Protein 6UAK (pdb70)

Radius of gyration: 19.96 Å; Cα contacts (8 Å, |Δi|>4): 526; chains: 1; bounding box: 58×36×47 Å

Solvent-accessible surface area: 14600 Å² total; per-residue (Å²): 160,63,99,72,2,49,31,39,27,9,18,20,51,14,9,23,40,38,39,34,24,4,100,153,137,43,45,80,87,0,17,101,65,0,6,7,129,85,120,13,83,0,0,1,0,21,11,6,2,0,20,2,0,22,6,0,5,54,24,156,57,96,12,38,3,0,0,1,16,113,26,81,33,5,0,88,33,0,109,113,30,4,147,138,106,67,37,66,21,89,5,50,80,13,50,12,58,64,9,80,45,148,82,72,38,0,33,5,0,0,0,16,35,20,0,13,15,18,104,52,12,92,90,0,0,48,12,1,67,71,0,1,84,100,45,10,42,0,1,0,0,1,16,102,73,126,108,52,80,66,90,75,100,20,154,31,52,172,137,17,107,17,34,124,67,10,80,116,7,69,118,93,2,33,81,58,6,113,88,24,14,71,70,128,51,10,49,110,10,13,115,27,97,47,0,35,147,24,0,79,65,40,37,0,114,107,44,35,89,55,93,2,37,52,66,43,11,14,10,36,103,97,34,60,60,139,62,13,77,84,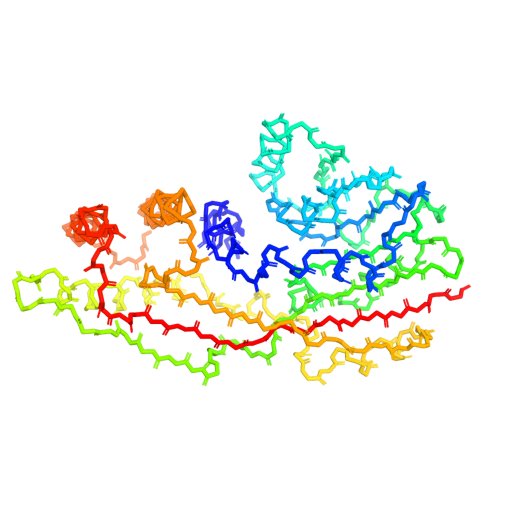21,1,93,5,20,78,31,2,0,27,110,23,0,64,12,0,53,131,80,154,36,40,16,69,128,127,28,1,118,109,0,75,63,10,0,25,70,32,0,128,31,8,99,91,56,24,145,73,11,158,7,122,53,76,88,7,24,27,4,17,0,0,8,1,51,11,142

Structure (mmCIF, N/CA/C/O backbone):
data_6UAK
#
_entry.id   6UAK
#
_cell.length_a   115.729
_cell.length_b   115.729
_cell.length_c   71.260
_cell.angle_alpha   90.000
_cell.angle_beta   90.000
_cell.angle_gamma   120.000
#
_symmetry.space_group_name_H-M   'P 32 2 1'
#
loop_
_entity.id
_entity.type
_entity.pdbx_description
1 polymer 'SAM dependent methyltransferase LahSB'
2 non-polymer S-ADENOSYL-L-HOMOCYSTEINE
#
loop_
_atom_site.group_PDB
_atom_site.id
_atom_site.type_symbol
_atom_site.label_atom_id
_atom_site.label_alt_id
_atom_site.label_comp_id
_atom_site.label_asym_id
_atom_site.label_entity_id
_atom_site.label_seq_id
_atom_site.pdbx_PDB_ins_code
_atom_site.Cartn_x
_atom_site.Cartn_y
_atom_site.Cartn_z
_atom_site.occupancy
_atom_site.B_iso_or_equiv
_atom_site.auth_seq_id
_atom_site.auth_comp_id
_atom_site.auth_asym_id
_atom_site.auth_atom_id
_atom_site.pdbx_PDB_model_num
ATOM 1 N N . ILE A 1 6 ? 72.596 51.247 15.430 1.00 84.59 4 ILE A N 1
ATOM 2 C CA . ILE A 1 6 ? 73.201 50.390 14.351 1.00 91.55 4 ILE A CA 1
ATOM 3 C C . ILE A 1 6 ? 72.664 48.948 14.410 1.00 87.19 4 ILE A C 1
ATOM 4 O O . ILE A 1 6 ? 72.712 48.291 15.453 1.00 82.17 4 ILE A O 1
ATOM 9 N N . LYS A 1 7 ? 72.163 48.470 13.274 1.00 86.44 5 LYS A N 1
ATOM 10 C CA . LYS A 1 7 ? 71.575 47.133 13.160 1.00 80.80 5 LYS A CA 1
ATOM 11 C C . LYS A 1 7 ? 72.600 46.002 13.076 1.00 76.90 5 LYS A C 1
ATOM 12 O O . LYS A 1 7 ? 73.685 46.188 12.511 1.00 78.83 5 LYS A O 1
ATOM 18 N N . LYS A 1 8 ? 72.247 44.848 13.657 1.00 69.85 6 LYS A N 1
ATOM 19 C CA . LYS A 1 8 ? 73.123 43.673 13.729 1.00 71.27 6 LYS A CA 1
ATOM 20 C C . LYS A 1 8 ? 73.577 43.298 12.313 1.00 73.02 6 LYS A C 1
ATOM 21 O O . LYS A 1 8 ? 72.737 42.997 11.441 1.00 64.21 6 LYS A O 1
ATOM 27 N N . TRP A 1 9 ? 74.902 43.363 12.111 1.00 71.49 7 TRP A N 1
ATOM 28 C CA . TRP A 1 9 ? 75.582 43.165 10.808 1.00 74.16 7 TRP A CA 1
ATOM 29 C C . TRP A 1 9 ? 75.104 41.913 10.032 1.00 71.21 7 TRP A C 1
ATOM 30 O O . TRP A 1 9 ? 74.673 42.009 8.872 1.00 66.59 7 TRP A O 1
ATOM 41 N N . SER A 1 10 ? 75.161 40.765 10.709 1.00 70.19 8 SER A N 1
ATOM 42 C CA . SER A 1 10 ? 74.888 39.451 10.126 1.00 71.11 8 SER A CA 1
ATOM 43 C C . SER A 1 10 ? 73.400 39.171 9.869 1.00 73.48 8 SER A C 1
ATOM 44 O O . SER A 1 10 ? 73.057 38.089 9.363 1.00 68.67 8 SER A O 1
ATOM 47 N N . VAL A 1 11 ? 72.535 40.132 10.222 1.00 69.57 9 VAL A N 1
ATOM 48 C CA . VAL A 1 11 ? 71.087 40.003 10.032 1.00 71.36 9 VAL A CA 1
ATOM 49 C C . VAL A 1 11 ? 70.578 41.022 9.007 1.00 66.14 9 VAL A C 1
ATOM 50 O O . VAL A 1 11 ? 69.924 40.654 8.047 1.00 67.06 9 VAL A O 1
ATOM 54 N N . TYR A 1 12 ? 70.899 42.293 9.210 1.00 69.81 10 TYR A N 1
ATOM 55 C CA . TYR A 1 12 ? 70.285 43.374 8.447 1.00 68.91 10 TYR A CA 1
ATOM 56 C C . TYR A 1 12 ? 71.153 43.909 7.329 1.00 68.74 10 TYR A C 1
ATOM 57 O O . TYR A 1 12 ? 70.624 44.436 6.356 1.00 66.39 10 TYR A O 1
ATOM 66 N N . PHE A 1 13 ? 72.474 43.782 7.465 1.00 66.24 11 PHE A N 1
ATOM 67 C CA . PHE A 1 13 ? 73.390 44.357 6.473 1.00 66.20 11 PHE A CA 1
ATOM 68 C C . PHE A 1 13 ? 73.846 43.310 5.450 1.00 61.61 11 PHE A C 1
ATOM 69 O O . PHE A 1 13 ? 73.577 43.461 4.260 1.00 64.45 11 PHE A O 1
ATOM 77 N N . GLN A 1 14 ? 74.509 42.256 5.920 1.00 59.66 12 GLN A N 1
ATOM 78 C CA . GLN A 1 14 ? 74.932 41.146 5.080 1.00 62.25 12 GLN A CA 1
ATOM 79 C C . GLN A 1 14 ? 74.684 39.838 5.840 1.00 64.36 12 GLN A C 1
ATOM 80 O O . GLN A 1 14 ? 75.399 39.527 6.807 1.00 68.48 12 GLN A O 1
ATOM 86 N N . ASN A 1 15 ? 73.680 39.073 5.416 1.00 62.76 13 ASN A N 1
ATOM 87 C CA . ASN A 1 15 ? 73.344 37.811 6.082 1.00 62.23 13 ASN A CA 1
ATOM 88 C C . ASN A 1 15 ? 74.321 36.730 5.589 1.00 61.70 13 ASN A C 1
ATOM 89 O O . ASN A 1 15 ? 75.039 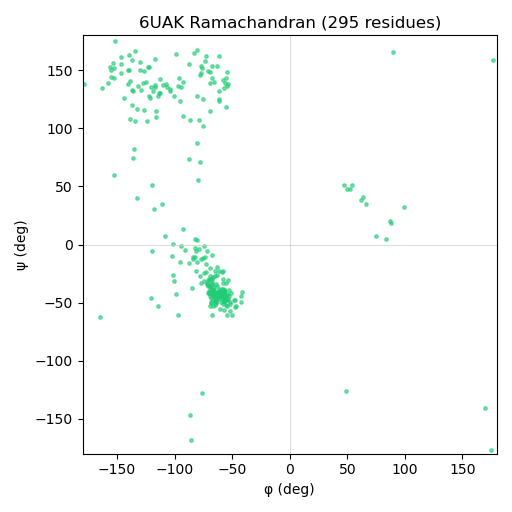36.966 4.612 1.00 65.69 13 ASN A O 1
ATOM 94 N N . PRO A 1 16 ? 74.373 35.558 6.256 1.00 62.47 14 PRO A N 1
ATOM 95 C CA . PRO A 1 16 ? 75.394 34.571 5.862 1.00 58.48 14 PRO A CA 1
ATOM 96 C C . PRO A 1 16 ? 75.321 34.144 4.395 1.00 58.62 14 PRO A C 1
ATOM 97 O O . PRO A 1 16 ? 76.363 33.963 3.752 1.00 55.20 14 PRO A O 1
ATOM 101 N N . GLU A 1 17 ? 74.106 34.001 3.874 1.00 57.03 15 GLU A N 1
ATOM 102 C CA . GLU A 1 17 ? 73.891 33.629 2.480 1.00 55.24 15 GLU A CA 1
ATOM 103 C C . GLU A 1 17 ? 74.331 34.712 1.503 1.00 59.00 15 GLU A C 1
ATOM 104 O O . GLU A 1 17 ? 74.802 34.406 0.406 1.00 61.14 15 GLU A O 1
ATOM 110 N N . PHE A 1 18 ? 74.176 35.974 1.894 1.00 60.37 16 PHE A N 1
ATOM 111 C CA . PHE A 1 18 ? 74.620 37.081 1.055 1.00 58.03 16 PHE A CA 1
ATOM 112 C C . PHE A 1 18 ? 76.135 37.038 0.906 1.00 60.02 16 PHE A C 1
ATOM 113 O O . PHE A 1 18 ? 76.653 37.207 -0.205 1.00 64.74 16 PHE A O 1
ATOM 121 N N . LEU A 1 19 ? 76.834 36.799 2.016 1.00 55.32 17 LEU A N 1
ATOM 122 C CA . LEU A 1 19 ? 78.285 36.738 1.987 1.00 59.84 17 LEU A CA 1
ATOM 123 C C . LEU A 1 19 ? 78.736 35.581 1.131 1.00 60.31 17 LEU A C 1
ATOM 124 O O . LEU A 1 19 ? 79.670 35.728 0.343 1.00 62.39 17 LEU A O 1
ATOM 129 N N . GLU A 1 20 ? 78.063 34.439 1.253 1.00 57.88 18 GLU A N 1
ATOM 130 C CA . GLU A 1 20 ? 78.463 33.299 0.458 1.00 56.98 18 GLU A CA 1
ATOM 131 C C . GLU A 1 20 ? 78.225 33.538 -1.028 1.00 60.71 18 GLU A C 1
ATOM 132 O O . GLU A 1 20 ? 79.088 33.193 -1.843 1.00 59.18 18 GLU A O 1
ATOM 138 N N . ARG A 1 21 ? 77.104 34.180 -1.374 1.00 55.09 19 ARG A N 1
ATOM 139 C CA . ARG A 1 21 ? 76.799 34.385 -2.774 1.00 56.36 19 ARG A CA 1
ATOM 140 C C . ARG A 1 21 ? 77.712 35.411 -3.432 1.00 52.92 19 ARG A C 1
ATOM 141 O O . ARG A 1 21 ? 78.025 35.265 -4.600 1.00 52.57 19 ARG A O 1
ATOM 149 N N . THR A 1 22 ? 78.100 36.441 -2.684 1.00 54.49 20 THR A N 1
ATOM 150 C CA . THR A 1 22 ? 78.923 37.530 -3.218 1.00 56.52 20 THR A CA 1
ATOM 151 C C . THR A 1 22 ? 80.413 37.208 -3.194 1.00 58.58 20 THR A C 1
ATOM 152 O O . THR A 1 22 ? 81.195 37.899 -3.837 1.00 64.01 20 THR A O 1
ATOM 156 N N . ARG A 1 23 ? 80.809 36.152 -2.486 1.00 57.62 21 ARG A N 1
ATOM 157 C CA . ARG A 1 23 ? 82.229 35.789 -2.395 1.00 57.22 21 ARG A CA 1
ATOM 158 C C . ARG A 1 23 ? 82.608 34.661 -3.317 1.00 57.52 21 ARG A C 1
ATOM 159 O O . ARG A 1 23 ? 83.744 34.587 -3.763 1.00 58.57 21 ARG A O 1
ATOM 167 N N . MET A 1 24 ? 81.646 33.777 -3.552 1.00 55.93 22 MET A N 1
ATOM 168 C CA . MET A 1 24 ? 81.755 32.600 -4.391 1.00 58.71 22 MET A CA 1
ATOM 169 C C . MET A 1 24 ? 82.522 32.814 -5.689 1.00 57.58 22 MET A C 1
ATOM 170 O O . MET A 1 24 ? 83.288 31.953 -6.101 1.00 55.23 22 MET A O 1
ATOM 175 N N . PHE A 1 25 ? 82.295 33.948 -6.348 1.00 58.05 23 PHE A N 1
ATOM 176 C CA . PHE A 1 25 ? 82.824 34.152 -7.697 1.00 57.53 23 PHE A CA 1
ATOM 177 C C . PHE A 1 25 ? 83.969 35.147 -7.758 1.00 59.30 23 PHE A C 1
ATOM 178 O O . PHE A 1 25 ? 84.426 35.509 -8.846 1.00 60.30 23 PHE A O 1
ATOM 186 N N . LEU A 1 26 ? 84.442 35.576 -6.597 1.00 57.07 24 LEU A N 1
ATOM 187 C CA . LEU A 1 26 ? 85.449 36.640 -6.530 1.00 55.67 24 LEU A CA 1
ATOM 188 C C . LEU A 1 26 ? 86.778 36.190 -7.106 1.00 56.26 24 LEU A C 1
ATOM 189 O O . LEU A 1 26 ? 87.468 36.953 -7.777 1.00 51.41 24 LEU A O 1
ATOM 194 N N . ILE A 1 27 ? 87.131 34.936 -6.849 1.00 54.46 25 ILE A N 1
ATOM 195 C CA . ILE A 1 27 ? 88.458 34.458 -7.189 1.00 55.49 25 ILE A CA 1
ATOM 196 C C . ILE A 1 27 ? 88.281 33.143 -7.895 1.00 58.70 25 ILE A C 1
ATOM 197 O O . ILE A 1 27 ? 87.772 32.206 -7.293 1.00 53.99 25 ILE A O 1
ATOM 202 N N . GLN A 1 28 ? 88.691 33.082 -9.167 1.00 58.60 26 GLN A N 1
ATOM 203 C CA . GLN A 1 28 ? 88.669 31.840 -9.928 1.00 58.15 26 GLN A CA 1
ATOM 204 C C . GLN A 1 28 ? 89.403 30.762 -9.181 1.00 62.48 26 GLN A C 1
ATOM 205 O O . GLN A 1 28 ? 90.478 30.994 -8.599 1.00 63.09 26 GLN A O 1
ATOM 211 N N . LYS A 1 29 ? 88.803 29.581 -9.221 1.00 62.17 27 LYS A N 1
ATOM 212 C CA . LYS A 1 29 ? 89.378 28.371 -8.696 1.00 67.33 27 LYS A CA 1
ATOM 213 C C . LYS A 1 29 ? 90.872 28.263 -9.055 1.00 61.15 27 LYS A C 1
ATOM 214 O O . LYS A 1 29 ? 91.697 27.970 -8.196 1.00 65.83 27 LYS A O 1
ATOM 220 N N . GLU A 1 30 ? 91.214 28.572 -10.305 1.00 60.35 28 GLU A N 1
ATOM 221 C CA . GLU A 1 30 ? 92.566 28.387 -10.840 1.00 58.98 28 GLU A CA 1
ATOM 222 C C . GLU A 1 30 ? 93.594 29.329 -10.241 1.00 61.60 28 GLU A C 1
ATOM 223 O O . GLU A 1 30 ? 94.795 29.058 -10.301 1.00 63.17 28 GLU A O 1
ATOM 229 N N . LEU A 1 31 ? 93.130 30.429 -9.657 1.00 59.25 29 LEU A N 1
ATOM 230 C CA . LEU A 1 31 ? 94.015 31.347 -8.939 1.00 58.79 29 LEU A CA 1
ATOM 231 C C . LEU A 1 31 ? 94.333 30.924 -7.498 1.00 54.97 29 LEU A C 1
ATOM 232 O O . LEU A 1 31 ? 95.250 31.479 -6.893 1.00 57.26 29 LEU A O 1
ATOM 237 N N . TYR A 1 32 ? 93.633 29.923 -6.962 1.00 50.85 30 TYR A N 1
ATOM 238 C CA . TYR A 1 32 ? 93.800 29.567 -5.530 1.00 55.18 30 TYR A CA 1
ATOM 239 C C . TYR A 1 32 ? 95.247 29.249 -5.145 1.00 59.51 30 TYR A C 1
ATOM 240 O O . TYR A 1 32 ? 95.696 29.750 -4.107 1.00 57.53 30 TYR A O 1
ATOM 249 N N . PRO A 1 33 ? 95.981 28.439 -5.968 1.00 59.19 31 PRO A N 1
ATOM 250 C CA . PRO A 1 33 ? 97.376 28.164 -5.576 1.00 57.82 31 PRO A CA 1
ATOM 251 C C . PRO A 1 33 ? 98.221 29.424 -5.568 1.00 59.16 31 PRO A C 1
ATOM 252 O O . PRO A 1 33 ? 99.094 29.568 -4.710 1.00 64.53 31 PRO A O 1
ATOM 256 N N . LEU A 1 34 ? 97.962 30.333 -6.504 1.00 56.82 32 LEU A N 1
ATOM 257 C CA . LEU A 1 34 ? 98.742 31.558 -6.565 1.00 55.40 32 LEU A CA 1
ATOM 258 C C . LEU A 1 34 ? 98.486 32.460 -5.359 1.00 54.79 32 LEU A C 1
ATOM 259 O O . LEU A 1 34 ? 99.424 33.016 -4.779 1.00 55.77 32 LEU A O 1
ATOM 264 N N . VAL A 1 35 ? 97.212 32.586 -4.991 1.00 49.69 33 VAL A N 1
ATOM 265 C CA . VAL A 1 35 ? 96.764 33.415 -3.873 1.00 51.36 33 VAL A CA 1
ATOM 266 C C . VAL A 1 35 ? 97.277 32.852 -2.539 1.00 51.99 33 VAL A C 1
ATOM 267 O O . VAL A 1 35 ? 97.739 33.601 -1.685 1.00 52.84 33 VAL A O 1
ATOM 271 N N . ARG A 1 36 ? 97.204 31.528 -2.386 1.00 52.52 34 ARG A N 1
ATOM 272 C CA . ARG A 1 36 ? 97.818 30.827 -1.276 1.00 52.70 34 ARG A CA 1
ATOM 273 C C . ARG A 1 36 ? 99.299 31.159 -1.159 1.00 57.39 34 ARG A C 1
ATOM 274 O O . ARG A 1 36 ? 99.788 31.483 -0.054 1.00 57.68 34 ARG A O 1
ATOM 282 N N . ASN A 1 37 ? 100.005 31.108 -2.291 1.00 54.07 35 ASN A N 1
ATOM 283 C CA . ASN A 1 37 ? 101.453 31.337 -2.283 1.00 53.26 35 ASN A CA 1
ATOM 284 C C . ASN A 1 37 ? 101.778 32.766 -1.863 1.00 54.86 35 ASN A C 1
ATOM 285 O O . ASN A 1 37 ? 102.584 32.982 -0.945 1.00 56.27 35 ASN A O 1
ATOM 290 N N . TRP A 1 38 ? 101.107 33.731 -2.499 1.00 58.15 36 TRP A N 1
ATOM 291 C CA . TRP A 1 38 ? 101.301 35.151 -2.187 1.00 54.23 36 TRP A CA 1
ATOM 292 C C . TRP A 1 38 ? 101.016 35.515 -0.726 1.00 57.23 36 TRP A C 1
ATOM 293 O O . TRP A 1 38 ? 101.660 36.410 -0.195 1.00 58.74 36 TRP A O 1
ATOM 304 N N . CYS A 1 39 ? 100.053 34.839 -0.088 1.00 53.40 37 CYS A N 1
ATOM 305 C CA . CYS A 1 39 ? 99.760 35.061 1.345 1.00 51.70 37 CYS A CA 1
ATOM 306 C C . CYS A 1 39 ? 100.707 34.316 2.284 1.00 52.51 37 CYS A C 1
ATOM 307 O O . CYS A 1 39 ? 100.621 34.489 3.499 1.00 53.32 37 CYS A O 1
ATOM 310 N N . GLY A 1 40 ? 101.584 33.481 1.718 1.00 55.37 38 GLY A N 1
ATOM 311 C CA . GLY A 1 40 ? 102.595 32.748 2.490 1.00 55.61 38 GLY A CA 1
ATOM 312 C C . GLY A 1 40 ? 102.141 31.402 3.034 1.00 59.84 38 GLY A C 1
ATOM 313 O O . GLY A 1 40 ? 102.746 30.867 3.972 1.00 62.98 38 GLY A O 1
ATOM 314 N N . VAL A 1 41 ? 101.065 30.859 2.468 1.00 60.36 39 VAL A N 1
ATOM 315 C CA . VAL A 1 41 ? 100.608 29.502 2.799 1.00 60.73 39 VAL A CA 1
ATOM 316 C C . VAL A 1 41 ? 101.660 28.522 2.265 1.00 62.15 39 VAL A C 1
ATOM 317 O O . VAL A 1 41 ? 102.212 28.745 1.200 1.00 69.46 39 VAL A O 1
ATOM 321 N N . LYS A 1 42 ? 101.900 27.443 3.003 1.00 65.55 40 LYS A N 1
ATOM 322 C CA . LYS A 1 42 ? 103.110 26.622 2.918 1.00 69.95 40 LYS A CA 1
ATOM 323 C C . LYS A 1 42 ? 102.970 25.549 4.011 1.00 71.95 40 LYS A C 1
ATOM 324 O O . LYS A 1 42 ? 102.227 25.750 4.973 1.00 68.24 40 LYS A O 1
ATOM 330 N N . ASP A 1 43 ? 103.688 24.431 3.883 1.00 73.88 41 ASP A N 1
ATOM 331 C CA . ASP A 1 43 ? 103.650 23.351 4.880 1.00 72.65 41 ASP A CA 1
ATOM 332 C C . ASP A 1 43 ? 103.967 23.818 6.301 1.00 66.94 41 ASP A C 1
ATOM 333 O O . ASP A 1 43 ? 104.878 24.623 6.506 1.00 68.65 41 ASP A O 1
ATOM 338 N N . ASN A 1 44 ? 103.186 23.326 7.263 1.00 65.88 42 ASN A N 1
ATOM 339 C CA . ASN A 1 44 ? 103.340 23.650 8.700 1.00 75.98 42 ASN A CA 1
ATOM 340 C C . ASN A 1 44 ? 103.145 25.138 8.984 1.00 74.61 42 ASN A C 1
ATOM 341 O O . ASN A 1 44 ? 103.871 25.734 9.782 1.00 80.69 42 ASN A O 1
ATOM 346 N N . VAL A 1 45 ? 102.185 25.733 8.283 1.00 65.89 43 VAL A N 1
ATOM 347 C CA . VAL A 1 45 ? 101.739 27.089 8.554 1.00 62.04 43 VAL A CA 1
ATOM 348 C C . VAL A 1 45 ? 100.398 26.966 9.274 1.00 62.58 43 VAL A C 1
ATOM 349 O O . VAL A 1 45 ? 99.529 26.171 8.882 1.00 61.79 43 VAL A O 1
ATOM 353 N N . ARG A 1 46 ? 100.264 27.741 10.344 1.00 60.19 44 ARG A N 1
ATOM 354 C CA . ARG A 1 46 ? 99.000 27.993 11.001 1.00 59.14 44 ARG A CA 1
ATOM 355 C C . ARG A 1 46 ? 98.702 29.465 10.779 1.00 57.08 44 ARG A C 1
ATOM 356 O O . ARG A 1 46 ? 99.563 30.332 11.026 1.00 57.29 44 ARG A O 1
ATOM 364 N N . LEU A 1 47 ? 97.486 29.736 10.321 1.00 58.68 45 LEU A N 1
ATOM 365 C CA . LEU A 1 47 ? 97.060 31.090 9.922 1.00 59.98 45 LEU A CA 1
ATOM 366 C C . LEU A 1 47 ? 95.841 31.600 10.687 1.00 58.95 45 LEU A C 1
ATOM 367 O O . LEU A 1 47 ? 94.993 30.821 11.128 1.00 54.72 45 LEU A O 1
ATOM 372 N N . LEU A 1 48 ? 95.744 32.917 10.800 1.00 56.56 46 LEU A N 1
ATOM 373 C CA . LEU A 1 48 ? 94.557 33.546 11.341 1.00 56.09 46 LEU A CA 1
ATOM 374 C C . LEU A 1 48 ? 93.909 34.414 10.277 1.00 56.33 46 LEU A C 1
ATOM 375 O O . LEU A 1 48 ? 94.595 35.165 9.576 1.00 54.35 46 LEU A O 1
ATOM 380 N N . ASP A 1 49 ? 92.583 34.307 10.164 1.00 56.01 47 ASP A N 1
ATOM 381 C CA . ASP A 1 49 ? 91.820 35.151 9.282 1.00 55.04 47 ASP A CA 1
ATOM 382 C C . ASP A 1 49 ? 90.879 35.989 10.126 1.00 54.01 47 ASP A C 1
ATOM 383 O O . ASP A 1 49 ? 89.960 35.462 10.741 1.00 57.84 47 ASP A O 1
ATOM 388 N N . VAL A 1 50 ? 91.110 37.299 10.103 1.00 50.56 48 VAL A N 1
ATOM 389 C CA . VAL A 1 50 ? 90.484 38.275 10.994 1.00 51.64 48 VAL A CA 1
ATOM 390 C C . VAL A 1 50 ? 89.269 38.842 10.278 1.00 52.57 48 VAL A C 1
ATOM 391 O O . VAL A 1 50 ? 89.350 39.166 9.078 1.00 50.99 48 VAL A O 1
ATOM 395 N N . GLY A 1 51 ? 88.150 38.950 11.007 1.00 54.25 49 GLY A N 1
ATOM 396 C CA . GLY A 1 51 ? 86.821 39.255 10.407 1.00 49.77 49 GLY A CA 1
ATOM 397 C C . GLY A 1 51 ? 86.473 38.286 9.287 1.00 47.84 49 GLY A C 1
ATOM 398 O O . GLY A 1 51 ? 86.128 38.688 8.197 1.00 50.97 49 GLY A O 1
ATOM 399 N N . CYS A 1 52 ? 86.574 36.994 9.580 1.00 52.85 50 CYS A N 1
ATOM 400 C CA . CYS A 1 52 ? 86.472 35.943 8.591 1.00 53.03 50 CYS A CA 1
ATOM 401 C C . CYS A 1 52 ? 85.063 35.813 7.972 1.00 55.64 50 CYS A C 1
ATOM 402 O O . CYS A 1 52 ? 84.875 35.072 6.977 1.00 56.52 50 CYS A O 1
ATOM 405 N N . GLY A 1 53 ? 84.088 36.529 8.543 1.00 52.45 51 GLY A N 1
ATOM 406 C CA . GLY A 1 53 ? 82.672 36.382 8.158 1.00 52.30 51 GLY A CA 1
ATOM 407 C C . GLY A 1 53 ? 82.288 34.907 8.137 1.00 57.76 51 GLY A C 1
ATOM 408 O O . GLY A 1 53 ? 82.546 34.187 9.114 1.00 59.26 51 GLY A O 1
ATOM 409 N N . THR A 1 54 ? 81.745 34.443 7.009 1.00 53.21 52 THR A N 1
ATOM 410 C CA . THR A 1 54 ? 81.347 33.032 6.862 1.00 51.27 52 THR A CA 1
ATOM 411 C C . THR A 1 54 ? 82.503 32.106 6.533 1.00 55.17 52 THR A C 1
ATOM 412 O O . THR A 1 54 ? 82.290 30.913 6.295 1.00 52.62 52 THR A O 1
ATOM 416 N N . GLY A 1 55 ? 83.721 32.658 6.503 1.00 54.14 53 GLY A N 1
ATOM 417 C CA . GLY A 1 55 ? 84.933 31.854 6.333 1.00 52.73 53 GLY A CA 1
ATOM 418 C C . GLY A 1 55 ? 85.335 31.577 4.903 1.00 55.51 53 GLY A C 1
ATOM 419 O O . GLY A 1 55 ? 86.112 30.630 4.635 1.00 62.06 53 GLY A O 1
ATOM 420 N N . TYR A 1 56 ? 84.835 32.395 3.981 1.00 51.27 54 TYR A N 1
ATOM 421 C CA . TYR A 1 56 ? 85.155 32.226 2.545 1.00 53.49 54 TYR A CA 1
ATOM 422 C C . TYR A 1 56 ? 86.661 32.134 2.299 1.00 52.99 54 TYR A C 1
ATOM 423 O O . TYR A 1 56 ? 87.150 31.141 1.737 1.00 53.42 54 TYR A O 1
ATOM 432 N N . PHE A 1 57 ? 87.387 33.166 2.739 1.00 50.93 55 PHE A N 1
ATOM 433 C CA . PHE A 1 57 ? 88.819 33.230 2.459 1.00 51.60 55 PHE A CA 1
ATOM 434 C C . PHE A 1 57 ? 89.552 32.193 3.269 1.00 52.44 55 PHE A C 1
ATOM 435 O O . PHE A 1 57 ? 90.533 31.617 2.795 1.00 58.62 55 PHE A O 1
ATOM 443 N N . THR A 1 58 ? 89.054 31.956 4.487 1.00 56.04 56 THR A N 1
ATOM 444 C CA . THR A 1 58 ? 89.602 30.949 5.379 1.00 54.92 56 THR A CA 1
ATOM 445 C C . THR A 1 58 ? 89.632 29.594 4.673 1.00 56.63 56 THR A C 1
ATOM 446 O O . THR A 1 58 ? 90.694 28.945 4.589 1.00 53.35 56 THR A O 1
ATOM 450 N N . ARG A 1 59 ? 88.473 29.201 4.139 1.00 55.44 57 ARG A N 1
ATOM 451 C CA . ARG A 1 59 ? 88.350 27.958 3.375 1.00 60.60 57 ARG A CA 1
ATOM 452 C C . ARG A 1 59 ? 89.295 27.890 2.172 1.00 60.08 57 ARG A C 1
ATOM 453 O O . ARG A 1 59 ? 89.990 26.882 2.000 1.00 61.49 57 ARG A O 1
ATOM 461 N N . LEU A 1 60 ? 89.351 28.974 1.390 1.00 58.53 58 LEU A N 1
ATOM 462 C CA . LEU A 1 60 ? 90.198 29.074 0.189 1.00 49.92 58 LEU A CA 1
ATOM 463 C C . LEU A 1 60 ? 91.653 28.776 0.534 1.00 53.28 58 LEU A C 1
ATOM 464 O O . LEU A 1 60 ? 92.305 27.989 -0.150 1.00 58.86 58 LEU A O 1
ATOM 469 N N . LEU A 1 61 ? 92.155 29.394 1.596 1.00 57.42 59 LEU A N 1
ATOM 470 C CA . LEU A 1 61 ? 93.557 29.221 1.993 1.00 56.67 59 LEU A CA 1
ATOM 471 C C . LEU A 1 61 ? 93.930 27.824 2.501 1.00 60.18 59 LEU A C 1
ATOM 472 O O . LEU A 1 61 ? 95.095 27.429 2.367 1.00 62.08 59 LEU A O 1
ATOM 477 N N . VAL A 1 62 ? 92.971 27.094 3.087 1.00 60.04 60 VAL A N 1
ATOM 478 C CA . VAL A 1 62 ? 93.262 25.735 3.643 1.00 65.99 60 VAL A CA 1
ATOM 479 C C . VAL A 1 62 ? 92.809 24.575 2.747 1.00 63.89 60 VAL A C 1
ATOM 480 O O . VAL A 1 62 ? 93.009 23.403 3.077 1.00 72.94 60 VAL A O 1
ATOM 484 N N . SER A 1 63 ? 92.234 24.927 1.605 1.00 62.89 61 SER A N 1
ATOM 485 C CA . SER A 1 63 ? 91.683 23.987 0.638 1.00 65.53 61 SER A CA 1
ATOM 486 C C . SER A 1 63 ? 92.689 23.291 -0.276 1.00 64.94 61 SER A C 1
ATOM 487 O O . SER A 1 63 ? 92.289 22.455 -1.078 1.00 67.92 61 SER A O 1
ATOM 490 N N . GLY A 1 64 ? 93.967 23.647 -0.186 1.00 66.51 62 GLY A N 1
ATOM 491 C CA . GLY A 1 64 ? 95.013 23.018 -1.002 1.00 68.82 62 GLY A CA 1
ATOM 492 C C . GLY A 1 64 ? 95.561 21.740 -0.383 1.00 70.56 62 GLY A C 1
ATOM 493 O O . GLY A 1 64 ? 94.985 21.216 0.573 1.00 73.33 62 GLY A O 1
ATOM 494 N N . ASP A 1 65 ? 96.668 21.250 -0.943 1.00 76.80 63 ASP A N 1
ATOM 495 C CA . ASP A 1 65 ? 97.365 20.028 -0.491 1.00 81.95 63 ASP A CA 1
ATOM 496 C C . ASP A 1 65 ? 98.334 20.264 0.659 1.00 80.14 63 ASP A C 1
ATOM 497 O O . ASP A 1 65 ? 98.857 19.307 1.235 1.00 74.80 63 ASP A O 1
ATOM 502 N N . GLU A 1 66 ? 98.609 21.531 0.958 1.00 76.03 64 GLU A N 1
ATOM 503 C CA . GLU A 1 66 ? 99.606 21.875 1.965 1.00 76.79 64 GLU A CA 1
ATOM 504 C C . GLU A 1 66 ? 99.094 21.490 3.349 1.00 75.98 64 GLU A C 1
ATOM 505 O O . GLU A 1 66 ? 97.881 21.500 3.609 1.00 76.99 64 GLU A O 1
ATOM 511 N N . ASP A 1 67 ? 100.029 21.129 4.219 1.00 71.91 65 ASP A N 1
ATOM 512 C CA . ASP A 1 67 ? 99.717 20.828 5.602 1.00 72.53 65 ASP A CA 1
ATOM 513 C C . ASP A 1 67 ? 99.598 22.147 6.369 1.00 70.17 65 ASP A C 1
ATOM 514 O O . ASP A 1 67 ? 100.577 22.659 6.931 1.00 65.72 65 ASP A O 1
ATOM 519 N N . VAL A 1 68 ? 98.383 22.698 6.340 1.00 67.48 66 VAL A N 1
ATOM 520 C CA . VAL A 1 68 ? 98.040 23.970 6.990 1.00 68.69 66 VAL A CA 1
ATOM 521 C C . VAL A 1 68 ? 96.778 23.843 7.842 1.00 67.34 66 VAL A C 1
ATOM 522 O O . VAL A 1 68 ? 95.952 22.953 7.632 1.00 69.06 66 VAL A O 1
ATOM 526 N N . SER A 1 69 ? 96.643 24.739 8.809 1.00 64.44 67 SER A N 1
ATOM 527 C CA . SER A 1 69 ? 95.434 24.835 9.617 1.00 66.04 67 SER A CA 1
ATOM 528 C C . SER A 1 69 ? 95.141 26.310 9.814 1.00 60.73 67 SER A C 1
ATOM 529 O O . SER A 1 69 ? 96.012 27.152 9.590 1.00 59.13 67 SER A O 1
ATOM 532 N N . ALA A 1 70 ? 93.913 26.613 10.216 1.00 58.54 68 ALA A N 1
ATOM 533 C CA . ALA A 1 70 ? 93.446 27.991 10.257 1.00 60.03 68 ALA A CA 1
ATOM 534 C C . ALA A 1 70 ? 92.486 28.226 11.397 1.00 59.30 68 ALA A C 1
ATOM 535 O O . ALA A 1 70 ? 91.725 27.323 11.783 1.00 54.82 68 ALA A O 1
ATOM 537 N N . VAL A 1 71 ? 92.533 29.450 11.920 1.00 56.41 69 VAL A N 1
ATOM 538 C CA . VAL A 1 71 ? 91.531 29.973 12.834 1.00 55.88 69 VAL A CA 1
ATOM 539 C C . VAL A 1 71 ? 90.912 31.182 12.160 1.00 58.16 69 VAL A C 1
ATOM 540 O O . VAL A 1 71 ? 91.624 32.047 11.623 1.00 58.05 69 VAL A O 1
ATOM 544 N N . GLY A 1 72 ? 89.585 31.217 12.161 1.00 53.73 70 GLY A N 1
ATOM 545 C CA . GLY A 1 72 ? 88.848 32.373 11.715 1.00 53.44 70 GLY A CA 1
ATOM 546 C C . GLY A 1 72 ? 88.196 33.000 12.918 1.00 56.96 70 GLY A C 1
ATOM 547 O O . GLY A 1 72 ? 87.657 32.295 13.763 1.00 60.44 70 GLY A O 1
ATOM 548 N N . ILE A 1 73 ? 88.254 34.325 12.992 1.00 54.80 71 ILE A N 1
ATOM 549 C CA . ILE A 1 73 ? 87.646 35.049 14.076 1.00 53.75 71 ILE A CA 1
ATOM 550 C C . ILE A 1 73 ? 86.744 36.119 13.513 1.00 53.03 71 ILE A C 1
ATOM 551 O O . ILE A 1 73 ? 87.110 36.767 12.533 1.00 55.25 71 ILE A O 1
ATOM 556 N N . ASP A 1 74 ? 85.569 36.279 14.137 1.00 54.87 72 ASP A N 1
ATOM 557 C CA . ASP A 1 74 ? 84.562 37.299 13.777 1.00 59.30 72 ASP A CA 1
ATOM 558 C C . ASP A 1 74 ? 83.640 37.639 14.973 1.00 60.76 72 ASP A C 1
ATOM 559 O O . ASP A 1 74 ? 83.429 36.812 15.851 1.00 58.27 72 ASP A O 1
ATOM 564 N N . MET A 1 75 ? 83.102 38.859 14.993 1.00 65.17 73 MET A N 1
ATOM 565 C CA . MET A 1 75 ? 82.161 39.303 16.021 1.00 62.65 73 MET A CA 1
ATOM 566 C C . MET A 1 75 ? 80.767 38.690 15.890 1.00 67.10 73 MET A C 1
ATOM 567 O O . MET A 1 75 ? 80.039 38.600 16.880 1.00 64.83 73 MET A O 1
ATOM 572 N N . GLU A 1 76 ? 80.399 38.255 14.687 1.00 65.12 74 GLU A N 1
ATOM 573 C CA . GLU A 1 76 ? 79.029 37.798 14.437 1.00 66.08 74 GLU A CA 1
ATOM 574 C C . GLU A 1 76 ? 78.840 36.299 14.616 1.00 65.21 74 GLU A C 1
ATOM 575 O O . GLU A 1 76 ? 79.343 35.503 13.816 1.00 68.06 74 GLU A O 1
ATOM 581 N N . GLU A 1 77 ? 78.109 35.942 15.675 1.00 62.76 75 GLU A N 1
ATOM 582 C CA . GLU A 1 77 ? 77.676 34.578 15.953 1.00 61.48 75 GLU A CA 1
ATOM 583 C C . GLU A 1 77 ? 77.069 33.857 14.711 1.00 58.88 75 GLU A C 1
ATOM 584 O O . GLU A 1 77 ? 77.542 32.766 14.351 1.00 55.91 75 GLU A O 1
ATOM 590 N N . PRO A 1 78 ? 76.062 34.465 14.026 1.00 58.75 76 PRO A N 1
ATOM 591 C CA . PRO A 1 78 ? 75.558 33.812 12.789 1.00 59.76 76 PRO A CA 1
ATOM 592 C C . PRO A 1 78 ? 76.624 33.450 11.717 1.00 63.54 76 PRO A C 1
ATOM 593 O O . PRO A 1 78 ? 76.541 32.362 11.103 1.00 59.26 76 PRO A O 1
ATOM 597 N N . PHE A 1 79 ? 77.615 34.329 11.521 1.00 58.07 77 PHE A N 1
ATOM 598 C CA . PHE A 1 79 ? 78.720 34.067 10.585 1.00 57.07 77 PHE A CA 1
ATOM 599 C C . PHE A 1 79 ? 79.571 32.902 11.037 1.00 53.70 77 PHE A C 1
ATOM 600 O O . PHE A 1 79 ? 79.976 32.064 10.221 1.00 61.48 77 PHE A O 1
ATOM 608 N N . ILE A 1 80 ? 79.834 32.841 12.340 1.00 59.36 78 ILE A N 1
ATOM 609 C CA . ILE A 1 80 ? 80.711 31.803 12.901 1.00 56.33 78 ILE A CA 1
ATOM 610 C C . ILE A 1 80 ? 80.047 30.431 12.853 1.00 60.26 78 ILE A C 1
ATOM 611 O O . ILE A 1 80 ? 80.700 29.427 12.518 1.00 59.93 78 ILE A O 1
ATOM 616 N N . GLU A 1 81 ? 78.750 30.421 13.162 1.00 60.41 79 GLU A N 1
ATOM 617 C CA . GLU A 1 81 ? 77.900 29.239 13.114 1.00 67.01 79 GLU A CA 1
ATOM 618 C C . GLU A 1 81 ? 77.962 28.658 11.696 1.00 66.23 79 GLU A C 1
ATOM 619 O O . GLU A 1 81 ? 78.370 27.498 11.497 1.00 68.46 79 GLU A O 1
ATOM 625 N N . TYR A 1 82 ? 77.620 29.498 10.716 1.00 56.73 80 TYR A N 1
ATOM 626 C CA . TYR A 1 82 ? 77.651 29.139 9.299 1.00 59.80 80 TYR A CA 1
ATOM 627 C C . TYR A 1 82 ? 79.034 28.654 8.860 1.00 59.46 80 TYR A C 1
ATOM 628 O O . TYR A 1 82 ? 79.128 27.641 8.172 1.00 56.47 80 TYR A O 1
ATOM 637 N N . ALA A 1 83 ? 80.091 29.366 9.272 1.00 55.96 81 ALA A N 1
ATOM 638 C CA . ALA A 1 83 ? 81.464 28.985 8.917 1.00 58.59 81 ALA A CA 1
ATOM 639 C C . ALA A 1 83 ? 81.802 27.580 9.382 1.00 62.00 81 ALA A C 1
ATOM 640 O O . ALA A 1 83 ? 82.369 26.790 8.608 1.00 65.28 81 ALA A O 1
ATOM 642 N N . ARG A 1 84 ? 81.425 27.275 10.631 1.00 65.56 82 ARG A N 1
ATOM 643 C CA . ARG A 1 84 ? 81.591 25.936 11.215 1.00 66.97 82 ARG A CA 1
ATOM 644 C C . ARG A 1 84 ? 80.877 24.876 10.392 1.00 63.12 82 ARG A C 1
ATOM 645 O O . ARG A 1 84 ? 81.500 23.879 10.001 1.00 64.68 82 ARG A O 1
ATOM 653 N N . GLU A 1 85 ? 79.594 25.116 10.102 1.00 61.25 83 GLU A N 1
ATOM 654 C CA . GLU A 1 85 ? 78.791 24.232 9.252 1.00 67.62 83 GLU A CA 1
ATOM 655 C C . GLU A 1 85 ? 79.469 24.017 7.899 1.00 74.08 83 GLU A C 1
ATOM 656 O O . GLU A 1 85 ? 79.539 22.890 7.401 1.00 72.87 83 GLU A O 1
ATOM 662 N N . LYS A 1 86 ? 79.997 25.092 7.323 1.00 70.38 84 LYS A N 1
ATOM 663 C CA . LYS A 1 86 ? 80.615 25.002 6.011 1.00 76.41 84 LYS A CA 1
ATOM 664 C C . LYS A 1 86 ? 81.902 24.185 6.034 1.00 76.07 84 LYS A C 1
ATOM 665 O O . LYS A 1 86 ? 82.072 23.271 5.225 1.00 76.73 84 LYS A O 1
ATOM 671 N N . ALA A 1 87 ? 82.787 24.507 6.974 1.00 73.74 85 ALA A N 1
ATOM 672 C CA . ALA A 1 87 ? 84.065 23.818 7.102 1.00 74.04 85 ALA A CA 1
ATOM 673 C C . ALA A 1 87 ? 83.863 22.335 7.410 1.00 73.66 85 ALA A C 1
ATOM 674 O O . ALA A 1 87 ? 84.488 21.483 6.766 1.00 77.54 85 ALA A O 1
ATOM 676 N N . GLU A 1 88 ? 82.978 22.041 8.371 1.00 76.09 86 GLU A N 1
ATOM 677 C CA . GLU A 1 88 ? 82.671 20.667 8.795 1.00 78.39 86 GLU A CA 1
ATOM 678 C C . GLU A 1 88 ? 82.174 19.811 7.630 1.00 78.10 86 GLU A C 1
ATOM 679 O O . GLU A 1 88 ? 82.612 18.673 7.458 1.00 82.46 86 GLU A O 1
ATOM 685 N N . GLU A 1 89 ? 81.286 20.386 6.826 1.00 76.65 87 GLU A N 1
ATOM 686 C CA . GLU A 1 89 ? 80.758 19.773 5.611 1.00 79.62 87 GLU A CA 1
ATOM 687 C C . GLU A 1 89 ? 81.856 19.386 4.613 1.00 80.32 87 GLU A C 1
ATOM 688 O O . GLU A 1 89 ? 81.800 18.317 4.014 1.00 76.75 87 GLU A O 1
ATOM 694 N N . LEU A 1 90 ? 82.862 20.245 4.462 1.00 75.82 88 LEU A N 1
ATOM 695 C CA . LEU A 1 90 ? 83.900 20.046 3.457 1.00 71.02 88 LEU A CA 1
ATOM 696 C C . LEU A 1 90 ? 85.138 19.323 4.009 1.00 71.67 88 LEU A C 1
ATOM 697 O O . LEU A 1 90 ? 86.085 19.058 3.267 1.00 69.42 88 LEU A O 1
ATOM 702 N N . GLY A 1 91 ? 85.102 19.005 5.309 1.00 70.82 89 GLY A N 1
ATOM 703 C CA . GLY A 1 91 ? 86.199 18.350 6.030 1.00 66.44 89 GLY A CA 1
ATOM 704 C C . GLY A 1 91 ? 87.487 19.160 6.175 1.00 68.74 89 GLY A C 1
ATOM 705 O O . GLY A 1 91 ? 88.576 18.593 6.171 1.00 70.53 89 GLY A O 1
ATOM 706 N N . LEU A 1 92 ? 87.380 20.477 6.332 1.00 67.83 90 LEU A N 1
ATOM 707 C CA . LEU A 1 92 ? 88.564 21.355 6.251 1.00 68.50 90 LEU A CA 1
ATOM 708 C C . LEU A 1 92 ? 89.185 21.694 7.615 1.00 67.18 90 LEU A C 1
ATOM 709 O O . LEU A 1 92 ? 88.444 21.891 8.573 1.00 61.88 90 LEU A O 1
ATOM 714 N N . PRO A 1 93 ? 90.545 21.789 7.707 1.00 68.81 91 PRO A N 1
ATOM 715 C CA . PRO A 1 93 ? 91.178 22.087 9.010 1.00 63.08 91 PRO A CA 1
ATOM 716 C C . PRO A 1 93 ? 91.083 23.566 9.388 1.00 62.35 91 PRO A C 1
ATOM 717 O O . PRO A 1 93 ? 92.079 24.297 9.373 1.00 65.20 91 PRO A O 1
ATOM 721 N N . ALA A 1 94 ? 89.874 23.997 9.724 1.00 62.37 92 ALA A N 1
ATOM 722 C CA . ALA A 1 94 ? 89.634 25.375 10.102 1.00 66.05 92 ALA A CA 1
ATOM 723 C C . ALA A 1 94 ? 88.729 25.474 11.322 1.00 67.42 92 ALA A C 1
ATOM 724 O O . ALA A 1 94 ? 87.678 24.836 11.384 1.00 73.27 92 ALA A O 1
ATOM 726 N N . GLU A 1 95 ? 89.157 26.290 12.277 1.00 63.05 93 GLU A N 1
ATOM 727 C CA . GLU A 1 95 ? 88.423 26.564 13.501 1.00 66.54 93 GLU A CA 1
ATOM 728 C C . GLU A 1 95 ? 87.855 27.957 13.434 1.00 62.92 93 GLU A C 1
ATOM 729 O O . GLU A 1 95 ? 88.549 28.893 13.048 1.00 67.63 93 GLU A O 1
ATOM 735 N N . PHE A 1 96 ? 86.617 28.107 13.875 1.00 59.37 94 PHE A N 1
ATOM 736 C CA . PHE A 1 96 ? 85.986 29.408 13.898 1.00 61.20 94 PHE A CA 1
ATOM 737 C C . PHE A 1 96 ? 85.558 29.817 15.288 1.00 65.80 94 PHE A C 1
ATOM 738 O O . PHE A 1 96 ? 84.968 29.038 16.031 1.00 66.76 94 PHE A O 1
ATOM 746 N N . ILE A 1 97 ? 85.850 31.068 15.609 1.00 62.63 95 ILE A N 1
ATOM 747 C CA . ILE A 1 97 ? 85.798 31.547 16.971 1.00 63.07 95 ILE A CA 1
ATOM 748 C C . ILE A 1 97 ? 85.140 32.933 16.968 1.00 63.37 95 ILE A C 1
ATOM 749 O O . ILE A 1 97 ? 85.449 33.765 16.109 1.00 59.73 95 ILE A O 1
ATOM 754 N N . ILE A 1 98 ? 84.187 33.142 17.880 1.00 57.45 96 ILE A N 1
ATOM 755 C CA . ILE A 1 98 ? 83.536 34.440 18.100 1.00 58.23 96 ILE A CA 1
ATOM 756 C C . ILE A 1 98 ? 84.473 35.273 18.957 1.00 56.91 96 ILE A C 1
ATOM 757 O O . ILE A 1 98 ? 84.914 34.817 19.997 1.00 71.71 96 ILE A O 1
ATOM 762 N N . GLY A 1 99 ? 84.783 36.488 18.520 1.00 60.53 97 GLY A N 1
ATOM 763 C CA . GLY A 1 99 ? 85.738 37.339 19.234 1.00 53.28 97 GLY A CA 1
ATOM 764 C C . GLY A 1 99 ? 86.014 38.618 18.480 1.00 59.67 97 GLY A C 1
ATOM 765 O O . GLY A 1 99 ? 85.447 38.850 17.408 1.00 61.72 97 GLY A O 1
ATOM 766 N N . ASP A 1 100 ? 86.923 39.422 19.025 1.00 59.83 98 ASP A N 1
ATOM 767 C CA . ASP A 1 100 ? 87.146 40.795 18.589 1.00 61.72 98 ASP A CA 1
ATOM 768 C C . ASP A 1 100 ? 88.538 40.978 17.976 1.00 63.61 98 ASP A C 1
ATOM 769 O O . ASP A 1 100 ? 89.557 40.615 18.611 1.00 53.64 98 ASP A O 1
ATOM 774 N N . ALA A 1 101 ? 88.553 41.543 16.755 1.00 57.71 99 ALA A N 1
ATOM 775 C CA . ALA A 1 101 ? 89.779 41.912 16.013 1.00 58.31 99 ALA A CA 1
ATOM 776 C C . ALA A 1 101 ? 90.693 42.836 16.800 1.00 56.90 99 ALA A C 1
ATOM 777 O O . ALA A 1 101 ? 91.925 42.761 16.673 1.00 58.07 99 ALA A O 1
ATOM 779 N N . LEU A 1 102 ? 90.079 43.694 17.616 1.00 57.07 100 LEU A N 1
ATOM 780 C CA . LEU A 1 102 ? 90.813 44.667 18.429 1.00 58.16 100 LEU A CA 1
ATOM 781 C C . LEU A 1 102 ? 91.334 44.067 19.710 1.00 55.79 100 LEU A C 1
ATOM 782 O O . LEU A 1 102 ? 92.034 44.736 20.449 1.00 59.92 100 LEU A O 1
ATOM 787 N N . ALA A 1 103 ? 91.013 42.798 19.963 1.00 57.04 101 ALA A N 1
ATOM 788 C CA . ALA A 1 103 ? 91.321 42.168 21.241 1.00 56.24 101 ALA A CA 1
ATOM 789 C C . ALA A 1 103 ? 91.492 40.674 21.043 1.00 60.20 101 ALA A C 1
ATOM 790 O O . ALA A 1 103 ? 90.740 39.873 21.611 1.00 57.36 101 ALA A O 1
ATOM 792 N N . LEU A 1 104 ? 92.458 40.298 20.211 1.00 60.51 102 LEU A N 1
ATOM 793 C CA . LEU A 1 104 ? 92.614 38.885 19.816 1.00 63.38 102 LEU A CA 1
ATOM 794 C C . LEU A 1 104 ? 92.901 37.923 20.995 1.00 62.56 102 LEU A C 1
ATOM 795 O O . LEU A 1 104 ? 93.865 38.140 21.736 1.00 66.26 102 LEU A O 1
ATOM 800 N N . PRO A 1 105 ? 92.076 36.848 21.153 1.00 61.31 103 PRO A N 1
ATOM 801 C CA . PRO A 1 105 ? 92.204 35.927 22.286 1.00 57.21 103 PRO A CA 1
ATOM 802 C C . PRO A 1 105 ? 93.332 34.922 22.069 1.00 56.52 103 PRO A C 1
ATOM 803 O O . PRO A 1 105 ? 93.098 33.704 22.137 1.00 52.99 103 PRO A O 1
ATOM 807 N N . PHE A 1 106 ? 94.542 35.429 21.808 1.00 59.75 104 PHE A N 1
ATOM 808 C CA . PHE A 1 106 ? 95.737 34.599 21.537 1.00 55.32 104 PHE A CA 1
ATOM 809 C C . PHE A 1 106 ? 96.971 35.291 22.071 1.00 56.45 104 PHE A C 1
ATOM 810 O O . PHE A 1 106 ? 97.009 36.535 22.169 1.00 60.03 104 PHE A O 1
ATOM 818 N N . GLU A 1 107 ? 97.995 34.497 22.368 1.00 57.10 105 GLU A N 1
ATOM 819 C CA . GLU A 1 107 ? 99.327 35.028 22.736 1.00 59.22 105 GLU A CA 1
ATOM 820 C C . GLU A 1 107 ? 100.067 35.606 21.530 1.00 64.07 105 GLU A C 1
ATOM 821 O O . GLU A 1 107 ? 99.717 35.323 20.379 1.00 58.16 105 GLU A O 1
ATOM 827 N N . ASP A 1 108 ? 101.078 36.427 21.809 1.00 60.21 106 ASP A N 1
ATOM 828 C CA . ASP A 1 108 ? 102.018 36.892 20.802 1.00 59.76 106 ASP A CA 1
ATOM 829 C C . ASP A 1 108 ? 102.694 35.746 20.130 1.00 59.68 106 ASP A C 1
ATOM 830 O O . ASP A 1 108 ? 102.989 34.743 20.775 1.00 58.75 106 ASP A O 1
ATOM 835 N N . ASN A 1 109 ? 102.901 35.896 18.814 1.00 61.29 107 ASN A N 1
ATOM 836 C CA . ASN A 1 109 ? 103.674 34.941 17.998 1.00 58.91 107 ASN A CA 1
ATOM 837 C C . ASN A 1 109 ? 103.020 33.565 17.935 1.00 55.35 107 ASN A C 1
ATOM 838 O O . ASN A 1 109 ? 103.702 32.536 18.009 1.00 56.32 107 ASN A O 1
ATOM 843 N N . THR A 1 110 ? 101.695 33.556 17.803 1.00 51.40 108 THR A N 1
ATOM 844 C CA . THR A 1 110 ? 100.925 32.307 17.673 1.00 54.54 108 THR A CA 1
ATOM 845 C C . THR A 1 110 ? 100.882 31.823 16.202 1.00 57.79 108 THR A C 1
ATOM 846 O O . THR A 1 110 ? 100.944 30.613 15.940 1.00 56.07 108 THR A O 1
ATOM 850 N N . PHE A 1 111 ? 100.773 32.767 15.258 1.00 53.28 109 PHE A N 1
ATOM 851 C CA . PHE A 1 111 ? 100.509 32.421 13.840 1.00 55.43 109 PHE A CA 1
ATOM 852 C C . PHE A 1 111 ? 101.658 32.717 12.909 1.00 53.90 109 PHE A C 1
ATOM 853 O O . PHE A 1 111 ? 102.348 33.728 13.057 1.00 57.44 109 PHE A O 1
ATOM 861 N N . ASP A 1 112 ? 101.855 31.833 11.943 1.00 57.44 110 ASP A N 1
ATOM 862 C CA . ASP A 1 112 ? 102.863 32.061 10.900 1.00 60.61 110 ASP A CA 1
ATOM 863 C C . ASP A 1 112 ? 102.440 33.173 9.961 1.00 58.16 110 ASP A C 1
ATOM 864 O O . ASP A 1 112 ? 103.264 33.974 9.553 1.00 56.85 110 ASP A O 1
ATOM 869 N N . ILE A 1 113 ? 101.134 33.250 9.711 1.00 55.19 111 ILE A N 1
ATOM 870 C CA . ILE A 1 113 ? 100.531 34.089 8.694 1.00 59.92 111 ILE A CA 1
ATOM 871 C C . ILE A 1 113 ? 99.285 34.678 9.332 1.00 56.24 111 ILE A C 1
ATOM 872 O O . ILE A 1 113 ? 98.599 33.991 10.085 1.00 56.37 111 ILE A O 1
ATOM 877 N N . VAL A 1 114 ? 99.013 35.952 9.056 1.00 53.79 112 VAL A N 1
ATOM 878 C CA . VAL A 1 114 ? 97.739 36.570 9.441 1.00 54.44 112 VAL A CA 1
ATOM 879 C C . VAL A 1 114 ? 97.148 37.251 8.204 1.00 56.29 112 VAL A C 1
ATOM 880 O O . VAL A 1 114 ? 97.838 37.988 7.503 1.00 55.60 112 VAL A O 1
ATOM 884 N N . THR A 1 115 ? 95.863 37.023 7.957 1.00 55.41 113 THR A N 1
ATOM 885 C CA . THR A 1 115 ? 95.189 37.607 6.799 1.00 55.36 113 THR A CA 1
ATOM 886 C C . THR A 1 115 ? 93.820 38.211 7.162 1.00 54.80 113 THR A C 1
ATOM 88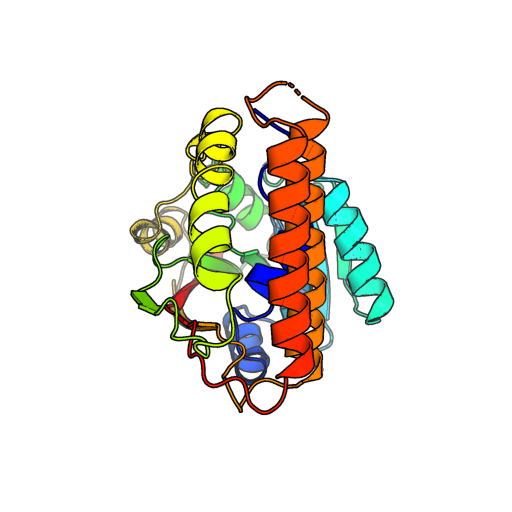7 O O . THR A 1 115 ? 93.324 37.982 8.253 1.00 55.78 113 THR A O 1
ATOM 891 N N . SER A 1 116 ? 93.247 39.005 6.263 1.00 59.36 114 SER A N 1
ATOM 892 C CA . SER A 1 116 ? 91.831 39.442 6.343 1.00 56.60 114 SER A CA 1
ATOM 893 C C . SER A 1 116 ? 91.304 39.723 4.936 1.00 56.64 114 SER A C 1
ATOM 894 O O . SER A 1 116 ? 92.069 40.102 4.047 1.00 59.24 114 SER A O 1
ATOM 897 N N . HIS A 1 117 ? 89.998 39.554 4.742 1.00 57.46 115 HIS A N 1
ATOM 898 C CA . HIS A 1 117 ? 89.376 39.696 3.423 1.00 54.73 115 HIS A CA 1
ATOM 899 C C . HIS A 1 117 ? 88.232 40.691 3.520 1.00 57.00 115 HIS A C 1
ATOM 900 O O . HIS A 1 117 ? 87.249 40.428 4.221 1.00 54.95 115 HIS A O 1
ATOM 907 N N . THR A 1 118 ? 88.372 41.816 2.810 1.00 56.55 116 THR A N 1
ATOM 908 C CA . THR A 1 118 ? 87.399 42.933 2.773 1.00 58.71 116 THR A CA 1
ATOM 909 C C . THR A 1 118 ? 87.053 43.378 4.182 1.00 61.81 116 THR A C 1
ATOM 910 O O . THR A 1 118 ? 85.879 43.520 4.543 1.00 66.18 116 THR A O 1
ATOM 914 N N . PHE A 1 119 ? 88.101 43.567 4.979 1.00 59.41 117 PHE A N 1
ATOM 915 C CA . PHE A 1 119 ? 87.963 43.851 6.394 1.00 55.86 117 PHE A CA 1
ATOM 916 C C . PHE A 1 119 ? 88.579 45.177 6.816 1.00 57.81 117 PHE A C 1
ATOM 917 O O . PHE A 1 119 ? 87.945 45.916 7.556 1.00 61.91 117 PHE A O 1
ATOM 925 N N . LEU A 1 120 ? 89.799 45.473 6.364 1.00 56.97 118 LEU A N 1
ATOM 926 C CA . LEU A 1 120 ? 90.489 46.732 6.739 1.00 57.69 118 LEU A CA 1
ATOM 927 C C . LEU A 1 120 ? 89.771 47.994 6.263 1.00 56.64 118 LEU A C 1
ATOM 928 O O . LEU A 1 120 ? 90.002 49.100 6.762 1.00 68.02 118 LEU A O 1
ATOM 933 N N . THR A 1 121 ? 88.910 47.781 5.285 1.00 58.92 119 THR A N 1
ATOM 934 C CA . THR A 1 121 ? 87.950 48.707 4.728 1.00 60.11 119 THR A CA 1
ATOM 935 C C . THR A 1 121 ? 86.849 49.058 5.741 1.00 64.15 119 THR A C 1
ATOM 936 O O . THR A 1 121 ? 86.322 50.173 5.717 1.00 65.81 119 THR A O 1
ATOM 940 N N . SER A 1 122 ? 86.520 48.104 6.623 1.00 68.88 120 SER A N 1
ATOM 941 C CA . SER A 1 122 ? 85.332 48.167 7.484 1.00 72.55 120 SER A CA 1
ATOM 942 C C . SER A 1 122 ? 85.577 48.644 8.910 1.00 73.07 120 SER A C 1
ATOM 943 O O . SER A 1 122 ? 84.784 49.421 9.428 1.00 74.23 120 SER A O 1
ATOM 946 N N . VAL A 1 123 ? 86.654 48.174 9.539 1.00 71.11 121 VAL A N 1
ATOM 947 C CA . VAL A 1 123 ? 86.897 48.462 10.956 1.00 65.47 121 VAL A CA 1
ATOM 948 C C . VAL A 1 123 ? 87.050 49.928 11.233 1.00 65.97 121 VAL A C 1
ATOM 949 O O . VAL A 1 123 ? 87.787 50.601 10.523 1.00 69.78 121 VAL A O 1
ATOM 953 N N . PRO A 1 124 ? 86.341 50.426 12.265 1.00 67.96 122 PRO A N 1
ATOM 954 C CA . PRO A 1 124 ? 86.492 51.816 12.746 1.00 63.99 122 PRO A CA 1
ATOM 955 C C . PRO A 1 124 ? 87.913 52.184 13.186 1.00 63.02 122 PRO A C 1
ATOM 956 O O . PRO A 1 124 ? 88.261 53.359 13.201 1.00 63.36 122 PRO A O 1
ATOM 960 N N . ASP A 1 125 ? 88.721 51.189 13.541 1.00 59.69 123 ASP A N 1
ATOM 961 C CA . ASP A 1 125 ? 90.043 51.431 14.089 1.00 59.63 123 ASP A CA 1
ATOM 962 C C . ASP A 1 125 ? 91.079 50.483 13.450 1.00 61.84 123 ASP A C 1
ATOM 963 O O . ASP A 1 125 ? 91.544 49.517 14.087 1.00 60.26 123 ASP A O 1
ATOM 968 N N . PRO A 1 126 ? 91.457 50.763 12.186 1.00 58.63 124 PRO A N 1
ATOM 969 C CA . PRO A 1 126 ? 92.329 49.808 11.485 1.00 53.35 124 PRO A CA 1
ATOM 970 C C . PRO A 1 126 ? 93.739 49.756 12.055 1.00 53.40 124 PRO A C 1
ATOM 971 O O . PRO A 1 126 ? 94.365 48.688 12.048 1.00 53.81 124 PRO A O 1
ATOM 975 N N . GLU A 1 127 ? 94.215 50.875 12.584 1.00 53.56 125 GLU A N 1
ATOM 976 C CA . GLU A 1 127 ? 95.536 50.924 13.259 1.00 61.72 125 GLU A CA 1
ATOM 977 C C . GLU A 1 127 ? 95.648 49.904 14.386 1.00 60.63 125 GLU A C 1
ATOM 978 O O . GLU A 1 127 ? 96.651 49.174 14.488 1.00 58.75 125 GLU A O 1
ATOM 984 N N . LYS A 1 128 ? 94.610 49.842 15.221 1.00 59.31 126 LYS A N 1
ATOM 985 C CA . LYS A 1 128 ? 94.602 48.919 16.353 1.00 58.64 126 LYS A CA 1
ATOM 986 C C . LYS A 1 128 ? 94.470 47.468 15.881 1.00 59.09 126 LYS A C 1
ATOM 987 O O . LYS A 1 128 ? 95.152 46.570 16.414 1.00 61.23 126 LYS A O 1
ATOM 993 N N . ALA A 1 129 ? 93.624 47.246 14.873 1.00 59.00 127 ALA A N 1
ATOM 994 C CA . ALA A 1 129 ? 93.459 45.913 14.284 1.00 53.29 127 ALA A CA 1
ATOM 995 C C . ALA A 1 129 ? 94.785 45.419 13.719 1.00 55.72 127 ALA A C 1
ATOM 996 O O . ALA A 1 129 ? 95.179 44.278 13.961 1.00 58.00 127 ALA A O 1
ATOM 998 N N . MET A 1 130 ? 95.488 46.301 13.007 1.00 59.24 128 MET A N 1
ATOM 999 C CA . MET A 1 130 ? 96.778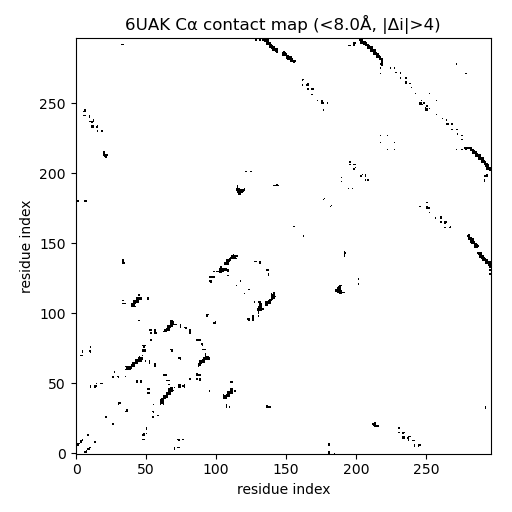 45.970 12.417 1.00 57.93 128 MET A CA 1
ATOM 1000 C C . MET A 1 130 ? 97.798 45.705 13.518 1.00 57.92 128 MET A C 1
ATOM 1001 O O . MET A 1 130 ? 98.562 44.721 13.456 1.00 58.91 128 MET A O 1
ATOM 1006 N N . SER A 1 131 ? 97.786 46.566 14.533 1.00 56.69 129 SER A N 1
ATOM 1007 C CA . SER A 1 131 ? 98.602 46.358 15.737 1.00 58.47 129 SER A CA 1
ATOM 1008 C C . SER A 1 131 ? 98.379 44.955 16.352 1.00 60.88 129 SER A C 1
ATOM 1009 O O . SER A 1 131 ? 99.339 44.244 16.680 1.00 59.67 129 SER A O 1
ATOM 1012 N N . GLU A 1 132 ? 97.119 44.530 16.439 1.00 57.75 130 GLU A N 1
ATOM 1013 C CA . GLU A 1 132 ? 96.816 43.164 16.870 1.00 59.92 130 GLU A CA 1
ATOM 1014 C C . GLU A 1 132 ? 97.371 42.071 15.952 1.00 56.39 130 GLU A C 1
ATOM 1015 O O . GLU A 1 132 ? 97.944 41.061 16.424 1.00 59.55 130 GLU A O 1
ATOM 1021 N N . MET A 1 133 ? 97.218 42.276 14.645 1.00 56.16 131 MET A N 1
ATOM 1022 C CA . MET A 1 133 ? 97.726 41.333 13.649 1.00 50.75 131 MET A CA 1
ATOM 1023 C C . MET A 1 133 ? 99.250 41.189 13.761 1.00 53.17 131 MET A C 1
ATOM 1024 O O . MET A 1 133 ? 99.787 40.083 13.710 1.00 49.76 131 MET A O 1
ATOM 1029 N N . LYS A 1 134 ? 99.933 42.321 13.917 1.00 49.52 132 LYS A N 1
ATOM 1030 C CA . LYS A 1 134 ? 101.380 42.349 14.123 1.00 54.48 132 LYS A CA 1
ATOM 1031 C C . LYS A 1 134 ? 101.832 41.629 15.399 1.00 55.51 132 LYS A C 1
ATOM 1032 O O . LYS A 1 134 ? 102.851 40.945 15.384 1.00 57.55 132 LYS A O 1
ATOM 1038 N N . ARG A 1 135 ? 101.076 41.799 16.489 1.00 56.76 133 ARG A N 1
ATOM 1039 C CA . ARG A 1 135 ? 101.354 41.165 17.783 1.00 54.73 133 ARG A CA 1
ATOM 1040 C C . ARG A 1 135 ? 101.281 39.637 17.698 1.00 58.02 133 ARG A C 1
ATOM 1041 O O . ARG A 1 135 ? 102.169 38.914 18.159 1.00 58.44 133 ARG A O 1
ATOM 1049 N N . VAL A 1 136 ? 100.220 39.169 17.061 1.00 57.43 134 VAL A N 1
ATOM 1050 C CA . VAL A 1 136 ? 99.865 37.754 17.006 1.00 57.12 134 VAL A CA 1
ATOM 1051 C C . VAL A 1 136 ? 100.623 36.920 15.938 1.00 60.26 134 VAL A C 1
ATOM 1052 O O . VAL A 1 136 ? 100.757 35.690 16.058 1.00 63.70 134 VAL A O 1
ATOM 1056 N N . VAL A 1 137 ? 101.131 37.589 14.902 1.00 56.05 135 VAL A N 1
ATOM 1057 C CA . VAL A 1 137 ? 101.964 36.932 13.916 1.00 56.95 135 VAL A CA 1
ATOM 1058 C C . VAL A 1 137 ? 103.361 36.733 14.519 1.00 58.18 135 VAL A C 1
ATOM 1059 O O . VAL A 1 137 ? 103.759 37.477 15.410 1.00 60.68 135 VAL A O 1
ATOM 1063 N N . LYS A 1 138 ? 104.067 35.703 14.061 1.00 56.94 136 LYS A N 1
ATOM 1064 C CA . LYS A 1 138 ? 105.436 35.430 14.493 1.00 61.93 136 LYS A CA 1
ATOM 1065 C C . LYS A 1 138 ? 106.391 36.450 13.869 1.00 63.93 136 LYS A C 1
ATOM 1066 O O . LYS A 1 138 ? 106.052 37.054 12.850 1.00 66.89 136 LYS A O 1
ATOM 1072 N N . PRO A 1 139 ? 107.581 36.654 14.471 1.00 68.18 137 PRO A N 1
ATOM 1073 C CA . PRO A 1 139 ? 108.531 37.610 13.856 1.00 62.98 137 PRO A CA 1
ATOM 1074 C C . PRO A 1 139 ? 108.871 37.230 12.410 1.00 62.19 137 PRO A C 1
ATOM 1075 O O . PRO A 1 139 ? 109.087 36.038 12.112 1.00 57.64 137 PRO A O 1
ATOM 1079 N N . GLY A 1 140 ? 108.867 38.218 11.512 1.00 58.30 138 GLY A N 1
ATOM 1080 C CA . GLY A 1 140 ? 109.142 37.962 10.103 1.00 57.30 138 GLY A CA 1
ATOM 1081 C C . GLY A 1 140 ? 108.029 37.299 9.294 1.00 64.30 138 GLY A C 1
ATOM 1082 O O . GLY A 1 140 ? 108.236 36.946 8.138 1.00 67.64 138 GLY A O 1
ATOM 1083 N N . GLY A 1 141 ? 106.844 37.137 9.876 1.00 63.33 139 GLY A N 1
ATOM 1084 C CA . GLY A 1 141 ? 105.708 36.527 9.160 1.00 59.08 139 GLY A CA 1
ATOM 1085 C C . GLY A 1 141 ? 104.932 37.502 8.283 1.00 60.32 139 GLY A C 1
ATOM 1086 O O . GLY A 1 141 ? 105.067 38.729 8.418 1.00 59.17 139 GLY A O 1
ATOM 1087 N N . ILE A 1 142 ? 104.109 36.947 7.395 1.00 58.05 140 ILE A N 1
ATOM 1088 C CA . ILE A 1 142 ? 103.386 37.719 6.376 1.00 57.75 140 ILE A CA 1
ATOM 1089 C C . ILE A 1 142 ? 101.978 38.082 6.828 1.00 54.18 140 ILE A C 1
ATOM 1090 O O . ILE A 1 142 ? 101.170 37.219 7.193 1.00 54.72 140 ILE A O 1
ATOM 1095 N N . ILE A 1 143 ? 101.707 39.376 6.813 1.00 53.87 141 ILE A N 1
ATOM 1096 C CA . ILE A 1 143 ? 100.360 39.879 7.008 1.00 53.68 141 ILE A CA 1
ATOM 1097 C C . ILE A 1 143 ? 99.854 40.286 5.640 1.00 52.37 141 ILE A C 1
ATOM 1098 O O . ILE A 1 143 ? 100.548 40.988 4.904 1.00 53.09 141 ILE A O 1
ATOM 1103 N N . SER A 1 144 ? 98.638 39.839 5.328 1.00 51.11 142 SER A N 1
ATOM 1104 C CA . SER A 1 144 ? 97.996 40.086 4.051 1.00 50.65 142 SER A CA 1
ATOM 1105 C C . SER A 1 144 ? 96.565 40.619 4.230 1.00 49.30 142 SER A C 1
ATOM 1106 O O . SER A 1 144 ? 95.911 40.323 5.209 1.00 55.97 142 SER A O 1
ATOM 1109 N N . SER A 1 145 ? 96.112 41.417 3.273 1.00 55.40 143 SER A N 1
ATOM 1110 C CA . SER A 1 145 ? 94.733 41.963 3.230 1.00 52.82 143 SER A CA 1
ATOM 1111 C C . SER A 1 145 ? 94.245 41.940 1.786 1.00 55.02 143 SER A C 1
ATOM 1112 O O . SER A 1 145 ? 95.005 42.265 0.863 1.00 54.46 143 SER A O 1
ATOM 1115 N N . VAL A 1 146 ? 92.985 41.551 1.601 1.00 48.97 144 VAL A N 1
ATOM 1116 C CA . VAL A 1 146 ? 92.326 41.669 0.312 1.00 48.84 144 VAL A CA 1
ATOM 1117 C C . VAL A 1 146 ? 91.248 42.724 0.512 1.00 51.66 144 VAL A C 1
ATOM 1118 O O . VAL A 1 146 ? 90.503 42.665 1.481 1.00 55.55 144 VAL A O 1
ATOM 1122 N N . THR A 1 147 ? 91.196 43.706 -0.375 1.00 50.67 145 THR A N 1
ATOM 1123 C CA . THR A 1 147 ? 90.165 44.739 -0.318 1.00 51.42 145 THR A CA 1
ATOM 1124 C C . THR A 1 147 ? 89.712 45.056 -1.729 1.00 55.98 145 THR A C 1
ATOM 1125 O O . THR A 1 147 ? 90.498 44.925 -2.680 1.00 56.74 145 THR A O 1
ATOM 1129 N N . ALA A 1 148 ? 88.444 45.461 -1.859 1.00 56.76 146 ALA A N 1
ATOM 1130 C CA . ALA A 1 148 ? 87.884 45.957 -3.118 1.00 61.49 146 ALA A CA 1
ATOM 1131 C C . ALA A 1 148 ? 88.705 47.135 -3.656 1.00 65.29 146 ALA A C 1
ATOM 1132 O O . ALA A 1 148 ? 89.168 47.972 -2.882 1.00 63.25 146 ALA A O 1
ATOM 1134 N N . MET A 1 149 ? 88.923 47.163 -4.971 1.00 64.41 147 MET A N 1
ATOM 1135 C CA . MET A 1 149 ? 89.556 48.318 -5.606 1.00 73.91 147 MET A CA 1
ATOM 1136 C C . MET A 1 149 ? 88.559 49.459 -5.769 1.00 80.63 147 MET A C 1
ATOM 1137 O O . MET A 1 149 ? 88.945 50.629 -5.778 1.00 93.95 147 MET A O 1
ATOM 1142 N N . ASN A 1 150 ? 87.281 49.115 -5.867 1.00 82.51 148 ASN A N 1
ATOM 1143 C CA . ASN A 1 150 ? 86.219 50.102 -5.923 1.00 86.83 148 ASN A CA 1
ATOM 1144 C C . ASN A 1 150 ? 84.930 49.489 -5.427 1.00 95.92 148 ASN A C 1
ATOM 1145 O O . ASN A 1 150 ? 84.718 48.281 -5.577 1.00 99.06 148 ASN A O 1
ATOM 1150 N N . PHE A 1 151 ? 84.069 50.318 -4.840 1.00 105.34 149 PHE A N 1
ATOM 1151 C CA . PHE A 1 151 ? 82.735 49.866 -4.449 1.00 108.50 149 PHE A CA 1
ATOM 1152 C C . PHE A 1 151 ? 81.803 49.697 -5.652 1.00 105.75 149 PHE A C 1
ATOM 1153 O O . PHE A 1 151 ? 80.934 48.823 -5.627 1.00 109.67 149 PHE A O 1
ATOM 1161 N N . MET A 1 152 ? 82.000 50.509 -6.697 1.00 99.55 150 MET A N 1
ATOM 1162 C CA . MET A 1 152 ? 81.361 50.285 -8.008 1.00 100.98 150 MET A CA 1
ATOM 1163 C C . MET A 1 152 ? 82.075 49.164 -8.783 1.00 94.54 150 MET A C 1
ATOM 1164 O O . MET A 1 152 ? 83.292 48.998 -8.633 1.00 84.49 150 MET A O 1
ATOM 1169 N N . PRO A 1 153 ? 81.328 48.379 -9.602 1.00 98.80 151 PRO A N 1
ATOM 1170 C CA . PRO A 1 153 ? 82.040 47.528 -10.578 1.00 96.32 151 PRO A CA 1
ATOM 1171 C C . PRO A 1 153 ? 82.703 48.360 -11.695 1.00 95.41 151 PRO A C 1
ATOM 1172 O O . PRO A 1 153 ? 82.111 49.337 -12.174 1.00 87.14 151 PRO A O 1
ATOM 1176 N N . ALA A 1 154 ? 83.928 47.983 -12.072 1.00 92.39 152 ALA A N 1
ATOM 1177 C CA . ALA A 1 154 ? 84.633 48.594 -13.206 1.00 90.64 152 ALA A CA 1
ATOM 1178 C C . ALA A 1 154 ? 83.831 48.481 -14.532 1.00 91.71 152 ALA A C 1
ATOM 1179 O O . ALA A 1 154 ? 83.784 49.437 -15.309 1.00 98.98 152 ALA A O 1
ATOM 1181 N N . CYS A 1 155 ? 83.187 47.334 -14.764 1.00 86.47 153 CYS A N 1
ATOM 1182 C CA . CYS A 1 155 ? 82.260 47.160 -15.894 1.00 85.44 153 CYS A CA 1
ATOM 1183 C C . CYS A 1 155 ? 80.981 46.417 -15.502 1.00 85.38 153 CYS A C 1
ATOM 1184 O O . CYS A 1 155 ? 80.937 45.686 -14.502 1.00 76.83 153 CYS A O 1
ATOM 1187 N N . ASN A 1 156 ? 79.945 46.603 -16.318 1.00 88.30 154 ASN A N 1
ATOM 1188 C CA . ASN A 1 156 ? 78.584 46.283 -15.918 1.00 88.21 154 ASN A CA 1
ATOM 1189 C C . ASN A 1 156 ? 77.645 46.188 -17.119 1.00 81.00 154 ASN A C 1
ATOM 1190 O O . ASN A 1 156 ? 77.664 47.047 -17.999 1.00 77.52 154 ASN A O 1
ATOM 1195 N N . ASN A 1 157 ? 76.820 45.143 -17.132 1.00 74.52 155 ASN A N 1
ATOM 1196 C CA . ASN A 1 157 ? 75.670 45.053 -18.025 1.00 65.09 155 ASN A CA 1
ATOM 1197 C C . ASN A 1 157 ? 74.528 44.353 -17.283 1.00 64.48 155 ASN A C 1
ATOM 1198 O O . ASN A 1 157 ? 74.697 43.251 -16.735 1.00 60.90 155 ASN A O 1
ATOM 1203 N N . GLU A 1 158 ? 73.373 45.010 -17.254 1.00 62.34 156 GLU A N 1
ATOM 1204 C CA . GLU A 1 158 ? 72.148 44.434 -16.694 1.00 70.91 156 GLU A CA 1
ATOM 1205 C C . GLU A 1 158 ? 71.647 43.223 -17.484 1.00 67.66 156 GLU A C 1
ATOM 1206 O O . GLU A 1 158 ? 70.899 42.403 -16.958 1.00 70.59 156 GLU A O 1
ATOM 1212 N N . GLY A 1 159 ? 72.049 43.135 -18.749 1.00 67.59 157 GLY A N 1
ATOM 1213 C CA . GLY A 1 159 ? 71.689 42.016 -19.594 1.00 69.93 157 GLY A CA 1
ATOM 1214 C C . GLY A 1 159 ? 70.391 42.228 -20.355 1.00 73.07 157 GLY A C 1
ATOM 1215 O O . GLY A 1 159 ? 69.620 43.134 -20.058 1.00 74.54 157 GLY A O 1
ATOM 1216 N N . GLU A 1 160 ? 70.173 41.383 -21.350 1.00 71.69 158 GLU A N 1
ATOM 1217 C CA . GLU A 1 160 ? 68.998 41.424 -22.181 1.00 74.11 158 GLU A CA 1
ATOM 1218 C C . GLU A 1 160 ? 68.393 40.046 -22.083 1.00 69.66 158 GLU A C 1
ATOM 1219 O O . GLU A 1 160 ? 68.921 39.082 -22.633 1.00 69.30 158 GLU A O 1
ATOM 1225 N N . TYR A 1 161 ? 67.294 39.962 -21.355 1.00 68.45 159 TYR A N 1
ATOM 1226 C CA . TYR A 1 161 ? 66.580 38.715 -21.176 1.00 65.92 159 TYR A CA 1
ATOM 1227 C C . TYR A 1 161 ? 65.591 38.548 -22.321 1.00 66.48 159 TYR A C 1
ATOM 1228 O O . TYR A 1 161 ? 65.198 39.542 -22.922 1.00 71.39 159 TYR A O 1
ATOM 1237 N N . PRO A 1 162 ? 65.198 37.297 -22.647 1.00 68.74 160 PRO A N 1
ATOM 1238 C CA . PRO A 1 162 ? 64.213 37.115 -23.721 1.00 67.34 160 PRO A CA 1
ATOM 1239 C C . PRO A 1 162 ? 62.938 37.928 -23.470 1.00 70.04 160 PRO A C 1
ATOM 1240 O O . PRO A 1 162 ? 62.556 38.154 -22.307 1.00 68.20 160 PRO A O 1
ATOM 1244 N N . GLU A 1 163 ? 62.303 38.370 -24.555 1.00 68.08 161 GLU A N 1
ATOM 1245 C CA . GLU A 1 163 ? 61.075 39.176 -24.481 1.00 70.15 161 GLU A CA 1
ATOM 1246 C C . GLU A 1 163 ? 59.913 38.503 -23.734 1.00 60.37 161 GLU A C 1
ATOM 1247 O O . GLU A 1 163 ? 59.114 39.199 -23.136 1.00 59.88 161 GLU A O 1
ATOM 1253 N N . GLU A 1 164 ? 59.849 37.168 -23.757 1.00 60.81 162 GLU A N 1
ATOM 1254 C CA . GLU A 1 164 ? 58.892 36.365 -22.956 1.00 68.08 162 GLU A CA 1
ATOM 1255 C C . GLU A 1 164 ? 58.932 36.678 -21.468 1.00 67.77 162 GLU A C 1
ATOM 1256 O O . GLU A 1 164 ? 57.924 36.519 -20.792 1.00 65.12 162 GLU A O 1
ATOM 1262 N N . CYS A 1 165 ? 60.104 37.067 -20.963 1.00 68.00 163 CYS A N 1
ATOM 1263 C CA . CYS A 1 165 ? 60.306 37.325 -19.526 1.00 71.60 163 CYS A CA 1
ATOM 1264 C C . CYS A 1 165 ? 59.691 38.650 -19.090 1.00 74.14 163 CYS A C 1
ATOM 1265 O O . CYS A 1 165 ? 60.260 39.731 -19.298 1.00 76.80 163 CYS A O 1
ATOM 1268 N N . THR A 1 166 ? 58.533 38.540 -18.459 1.00 76.32 164 THR A N 1
ATOM 1269 C CA . THR A 1 166 ? 57.775 39.700 -18.006 1.00 81.32 164 THR A CA 1
ATOM 1270 C C . THR A 1 166 ? 58.196 40.173 -16.601 1.00 80.82 164 THR A C 1
ATOM 1271 O O . THR A 1 166 ? 57.897 41.311 -16.196 1.00 80.50 164 THR A O 1
ATOM 1275 N N . TRP A 1 167 ? 58.913 39.307 -15.880 1.00 68.99 165 TRP A N 1
ATOM 1276 C CA . TRP A 1 167 ? 59.375 39.610 -14.525 1.00 65.10 165 TRP A CA 1
ATOM 1277 C C . TRP A 1 167 ? 60.518 40.634 -14.478 1.00 65.68 165 TRP A C 1
ATOM 1278 O O . TRP A 1 167 ? 60.763 41.222 -13.421 1.00 66.44 165 TRP A O 1
ATOM 1289 N N . VAL A 1 168 ? 61.185 40.860 -15.618 1.00 66.06 166 VAL A N 1
ATOM 1290 C CA . VAL A 1 168 ? 62.482 41.570 -15.668 1.00 68.52 166 VAL A CA 1
ATOM 1291 C C . VAL A 1 168 ? 62.319 43.033 -15.304 1.00 72.14 166 VAL A C 1
ATOM 1292 O O . VAL A 1 168 ? 63.044 43.548 -14.451 1.00 72.04 166 VAL A O 1
ATOM 1296 N N . GLU A 1 169 ? 61.356 43.692 -15.943 1.00 77.59 167 GLU A N 1
ATOM 1297 C CA . GLU A 1 169 ? 61.105 45.107 -15.692 1.00 76.04 167 GLU A CA 1
ATOM 1298 C C . GLU A 1 169 ? 60.517 45.381 -14.316 1.00 72.28 167 GLU A C 1
ATOM 1299 O O . GLU A 1 169 ? 60.968 46.308 -13.634 1.00 74.93 167 GLU A O 1
ATOM 1305 N N . ASP A 1 170 ? 59.540 44.567 -13.910 1.00 68.63 168 ASP A N 1
ATOM 1306 C CA . ASP A 1 170 ? 58.908 44.694 -12.592 1.00 70.18 168 ASP A CA 1
ATOM 1307 C C . ASP A 1 170 ? 59.924 44.532 -11.463 1.00 71.67 168 ASP A C 1
ATOM 1308 O O . ASP A 1 170 ? 59.967 45.364 -10.556 1.00 73.87 168 ASP A O 1
ATOM 1313 N N . LEU A 1 171 ? 60.738 43.472 -11.534 1.00 63.97 169 LEU A N 1
ATOM 1314 C CA . LEU A 1 171 ? 61.724 43.188 -10.497 1.00 68.82 169 LEU A CA 1
ATOM 1315 C C . LEU A 1 171 ? 62.794 44.279 -10.344 1.00 69.74 169 LEU A C 1
ATOM 1316 O O . LEU A 1 171 ? 63.116 44.662 -9.219 1.00 71.74 169 LEU A O 1
ATOM 1321 N N . LYS A 1 172 ? 63.325 44.772 -11.463 1.00 73.62 170 LYS A N 1
ATOM 1322 C CA . LYS A 1 172 ? 64.206 45.953 -11.489 1.00 77.79 170 LYS A CA 1
ATOM 1323 C C . LYS A 1 172 ? 63.610 47.119 -10.695 1.00 81.17 170 LYS A C 1
ATOM 1324 O O . LYS A 1 172 ? 64.290 47.731 -9.865 1.00 80.57 170 LYS A O 1
ATOM 1330 N N . LYS A 1 173 ? 62.332 47.392 -10.963 1.00 82.98 171 LYS A N 1
ATOM 1331 C CA . LYS A 1 173 ? 61.542 48.454 -10.338 1.00 87.30 171 LYS A CA 1
ATOM 1332 C C . LYS A 1 173 ? 61.345 48.239 -8.816 1.00 88.17 171 LYS A C 1
ATOM 1333 O O . LYS A 1 173 ? 61.601 49.153 -8.017 1.00 85.66 171 LYS A O 1
ATOM 1339 N N . GLU A 1 174 ? 60.910 47.034 -8.434 1.00 83.57 172 GLU A N 1
ATOM 1340 C CA . GLU A 1 174 ? 60.718 46.648 -7.027 1.00 80.59 172 GLU A CA 1
ATOM 1341 C C . GLU A 1 174 ? 62.025 46.580 -6.223 1.00 78.51 172 GLU A C 1
ATOM 1342 O O . GLU A 1 174 ? 62.067 47.030 -5.077 1.00 77.67 172 GLU A O 1
ATOM 1348 N N . TYR A 1 175 ? 63.073 46.013 -6.829 1.00 76.78 173 TYR A N 1
ATOM 1349 C CA . TYR A 1 175 ? 64.391 45.878 -6.205 1.00 80.56 173 TYR A CA 1
ATOM 1350 C C . TYR A 1 175 ? 64.921 47.232 -5.716 1.00 84.10 173 TYR A C 1
ATOM 1351 O O . TYR A 1 175 ? 65.145 47.392 -4.516 1.00 89.48 173 TYR A O 1
ATOM 1360 N N . MET A 1 176 ? 65.101 48.198 -6.624 1.00 93.15 174 MET A N 1
ATOM 1361 C CA . MET A 1 176 ? 65.454 49.580 -6.229 1.00 105.22 174 MET A CA 1
ATOM 1362 C C . MET A 1 176 ? 64.194 50.410 -5.950 1.00 107.00 174 MET A C 1
ATOM 1363 O O . MET A 1 176 ? 63.760 51.257 -6.740 1.00 120.56 174 MET A O 1
ATOM 1368 N N . LYS A 1 177 ? 63.611 50.078 -4.804 1.00 95.55 175 LYS A N 1
ATOM 1369 C CA . LYS A 1 177 ? 62.424 50.679 -4.206 1.00 93.13 175 LYS A CA 1
ATOM 1370 C C . LYS A 1 177 ? 62.505 50.141 -2.780 1.00 88.65 175 LYS A C 1
ATOM 1371 O O . LYS A 1 177 ? 62.681 50.914 -1.836 1.00 84.91 175 LYS A O 1
ATOM 1377 N N . ILE A 1 178 ? 62.435 48.812 -2.660 1.00 85.24 176 ILE A N 1
ATOM 1378 C CA . ILE A 1 178 ? 62.711 48.073 -1.426 1.00 81.05 176 ILE A CA 1
ATOM 1379 C C . ILE A 1 178 ? 64.135 48.329 -0.902 1.00 81.24 176 ILE A C 1
ATOM 1380 O O . ILE A 1 178 ? 64.318 48.559 0.300 1.00 75.95 176 ILE A O 1
ATOM 1385 N N . TYR A 1 179 ? 65.127 48.323 -1.799 1.00 77.67 177 TYR A N 1
ATOM 1386 C CA . TYR A 1 179 ? 66.518 48.559 -1.391 1.00 80.17 177 TYR A CA 1
ATOM 1387 C C . TYR A 1 179 ? 66.816 49.981 -0.904 1.00 79.91 177 TYR A C 1
ATOM 1388 O O . TYR A 1 179 ? 67.567 50.147 0.052 1.00 77.42 177 TYR A O 1
ATOM 1397 N N . THR A 1 180 ? 66.205 50.989 -1.529 1.00 87.43 178 THR A N 1
ATOM 1398 C CA . THR A 1 180 ? 66.294 52.385 -1.044 1.00 87.86 178 THR A CA 1
ATOM 1399 C C . THR A 1 180 ? 65.687 52.527 0.374 1.00 86.02 178 THR A C 1
ATOM 1400 O O . THR A 1 180 ? 66.240 53.242 1.215 1.00 83.29 178 THR A O 1
ATOM 1404 N N . LYS A 1 181 ? 64.582 51.817 0.627 1.00 82.46 179 LYS A N 1
ATOM 1405 C CA . LYS A 1 181 ? 64.031 51.631 1.980 1.00 83.44 179 LYS A CA 1
ATOM 1406 C C . LYS A 1 181 ? 65.014 50.968 2.979 1.00 85.17 179 LYS A C 1
ATOM 1407 O O . LYS A 1 181 ? 65.104 51.403 4.136 1.00 78.22 179 LYS A O 1
ATOM 1413 N N . TYR A 1 182 ? 65.745 49.935 2.533 1.00 83.83 180 TYR A N 1
ATOM 1414 C CA . TYR A 1 182 ? 66.804 49.307 3.355 1.00 88.63 180 TYR A CA 1
ATOM 1415 C C . TYR A 1 182 ? 67.911 50.299 3.722 1.00 91.50 180 TYR A C 1
ATOM 1416 O O . TYR A 1 182 ? 68.370 50.310 4.867 1.00 89.65 180 TYR A O 1
ATOM 1425 N N . PHE A 1 183 ? 68.336 51.105 2.741 1.00 97.27 181 PHE A N 1
ATOM 1426 C CA . PHE A 1 183 ? 69.401 52.109 2.923 1.00 104.88 181 PHE A CA 1
ATOM 1427 C C . PHE A 1 183 ? 69.026 53.226 3.906 1.00 101.00 181 PHE A C 1
ATOM 1428 O O . PHE A 1 183 ? 69.912 53.812 4.538 1.00 102.62 181 PHE A O 1
ATOM 1436 N N . SER A 1 184 ? 67.722 53.501 4.028 1.00 96.23 182 SER A N 1
ATOM 1437 C CA . SER A 1 184 ? 67.184 54.394 5.062 1.00 100.47 182 SER A CA 1
ATOM 1438 C C . SER A 1 184 ? 67.351 53.784 6.460 1.00 102.63 182 SER A C 1
ATOM 1439 O O . SER A 1 184 ? 68.037 54.356 7.314 1.00 103.52 182 SER A O 1
ATOM 1442 N N . ALA A 1 185 ? 66.731 52.616 6.665 1.00 100.61 183 ALA A N 1
ATOM 1443 C CA . ALA A 1 185 ? 66.721 51.904 7.949 1.00 95.71 183 ALA A CA 1
ATOM 1444 C C . ALA A 1 185 ? 68.094 51.381 8.391 1.00 96.22 183 ALA A C 1
ATOM 1445 O O . ALA A 1 185 ? 68.337 51.253 9.586 1.00 89.35 183 ALA A O 1
ATOM 1447 N N . ASP A 1 186 ? 68.972 51.091 7.427 1.00 96.46 184 ASP A N 1
ATOM 1448 C CA . ASP A 1 186 ? 70.328 50.589 7.685 1.00 99.88 184 ASP A CA 1
ATOM 1449 C C . ASP A 1 186 ? 71.356 51.336 6.799 1.00 100.34 184 ASP A C 1
ATOM 1450 O O . ASP A 1 186 ? 71.737 50.816 5.742 1.00 98.85 184 ASP A O 1
ATOM 1455 N N . PRO A 1 187 ? 71.800 52.559 7.220 1.00 104.13 185 PRO A N 1
ATOM 1456 C CA . PRO A 1 187 ? 72.740 53.360 6.403 1.00 98.32 185 PRO A CA 1
ATOM 1457 C C . PRO A 1 187 ? 74.126 52.715 6.263 1.00 95.31 185 PRO A C 1
ATOM 1458 O O . PRO A 1 187 ? 74.642 52.146 7.229 1.00 88.54 185 PRO A O 1
ATOM 1462 N N . LEU A 1 188 ? 74.702 52.806 5.061 1.00 103.31 186 LEU A N 1
ATOM 1463 C CA . LEU A 1 188 ? 75.958 52.117 4.717 1.00 102.27 186 LEU A CA 1
ATOM 1464 C C . LEU A 1 188 ? 77.204 52.702 5.393 1.00 106.49 186 LEU A C 1
ATOM 1465 O O . LEU A 1 188 ? 78.141 51.952 5.695 1.00 105.32 186 LEU A O 1
ATOM 1470 N N . GLU A 1 189 ? 77.193 54.016 5.652 1.00 109.67 187 GLU A N 1
ATOM 1471 C CA . GLU A 1 189 ? 78.387 54.770 6.092 1.00 115.39 187 GLU A CA 1
ATOM 1472 C C . GLU A 1 189 ? 79.057 54.297 7.400 1.00 113.40 187 GLU A C 1
ATOM 1473 O O . GLU A 1 189 ? 80.253 54.540 7.601 1.00 109.22 187 GLU A O 1
ATOM 1479 N N . THR A 1 190 ? 78.296 53.620 8.266 1.00 110.96 188 THR A N 1
ATOM 1480 C CA . THR A 1 190 ? 78.830 53.009 9.498 1.00 115.01 188 THR A CA 1
ATOM 1481 C C . THR A 1 190 ? 79.788 51.835 9.205 1.00 116.49 188 THR A C 1
ATOM 1482 O O . THR A 1 190 ? 80.764 51.631 9.934 1.00 122.14 188 THR A O 1
ATOM 1486 N N . ARG A 1 191 ? 79.508 51.091 8.133 1.00 110.18 189 ARG A N 1
ATOM 1487 C CA . ARG A 1 191 ? 80.257 49.873 7.767 1.00 100.08 189 ARG A CA 1
ATOM 1488 C C . ARG A 1 191 ? 81.585 50.127 7.037 1.00 94.49 189 ARG A C 1
ATOM 1489 O O . ARG A 1 191 ? 82.412 49.217 6.922 1.00 94.16 189 ARG A O 1
ATOM 1497 N N . ILE A 1 192 ? 81.782 51.351 6.545 1.00 94.58 190 ILE A N 1
ATOM 1498 C CA . ILE A 1 192 ? 82.962 51.696 5.726 1.00 93.28 190 ILE A CA 1
ATOM 1499 C C . ILE A 1 192 ? 83.823 52.806 6.377 1.00 93.31 190 ILE A C 1
ATOM 1500 O O . ILE A 1 192 ? 84.191 53.812 5.747 1.00 97.32 190 ILE A O 1
ATOM 1505 N N . LYS A 1 193 ? 84.149 52.577 7.651 1.00 87.33 191 LYS A N 1
ATOM 1506 C CA . LYS A 1 193 ? 84.904 53.513 8.488 1.00 86.53 191 LYS A CA 1
ATOM 1507 C C . LYS A 1 193 ? 86.436 53.296 8.443 1.00 83.71 191 LYS A C 1
ATOM 1508 O O . LYS A 1 193 ? 87.183 54.080 9.026 1.00 85.27 191 LYS A O 1
ATOM 1514 N N . GLY A 1 194 ? 86.897 52.253 7.746 1.00 73.15 192 GLY A N 1
ATOM 1515 C CA . GLY A 1 194 ? 88.318 51.864 7.742 1.00 69.32 192 GLY A CA 1
ATOM 1516 C C . GLY A 1 194 ? 89.219 52.551 6.735 1.00 69.69 192 GLY A C 1
ATOM 1517 O O . GLY A 1 194 ? 89.019 53.728 6.408 1.00 69.62 192 GLY A O 1
ATOM 1518 N N . VAL A 1 195 ? 90.218 51.808 6.251 1.00 67.37 193 VAL A N 1
ATOM 1519 C CA . VAL A 1 195 ? 91.214 52.318 5.297 1.00 62.54 193 VAL A CA 1
ATOM 1520 C C . VAL A 1 195 ? 90.556 52.407 3.928 1.00 64.09 193 VAL A C 1
ATOM 1521 O O . VAL A 1 195 ? 89.989 51.427 3.459 1.00 65.73 193 VAL A O 1
ATOM 1525 N N . LYS A 1 196 ? 90.612 53.591 3.319 1.00 65.85 194 LYS A N 1
ATOM 1526 C CA . LYS A 1 196 ? 90.184 53.804 1.927 1.00 72.22 194 LYS A CA 1
ATOM 1527 C C . LYS A 1 196 ? 90.931 52.842 1.019 1.00 69.28 194 LYS A C 1
ATOM 1528 O O . LYS A 1 196 ? 92.113 52.548 1.258 1.00 73.44 194 LYS A O 1
ATOM 1534 N N . CYS A 1 197 ? 90.238 52.357 -0.007 1.00 66.72 195 CYS A N 1
ATOM 1535 C CA . CYS A 1 197 ? 90.802 51.481 -1.049 1.00 67.92 195 CYS A CA 1
ATOM 1536 C C . CYS A 1 197 ? 92.202 51.921 -1.518 1.00 68.29 195 CYS A C 1
ATOM 1537 O O . CYS A 1 197 ? 93.137 51.123 -1.520 1.00 61.56 195 CYS A O 1
ATOM 1540 N N . SER A 1 198 ? 92.346 53.204 -1.847 1.00 65.90 196 SER A N 1
ATOM 1541 C CA . SER A 1 198 ? 93.592 53.747 -2.391 1.00 67.61 196 SER A CA 1
ATOM 1542 C C . SER A 1 198 ? 94.714 53.900 -1.371 1.00 62.49 196 SER A C 1
ATOM 1543 O O . SER A 1 198 ? 95.860 54.179 -1.743 1.00 60.65 196 SER A O 1
ATOM 1546 N N . ASP A 1 199 ? 94.379 53.734 -0.097 1.00 58.73 197 ASP A N 1
ATOM 1547 C CA . ASP A 1 199 ? 95.305 54.032 0.981 1.00 55.64 197 ASP A CA 1
ATOM 1548 C C . ASP A 1 199 ? 95.944 52.789 1.575 1.00 55.60 197 ASP A C 1
ATOM 1549 O O . ASP A 1 199 ? 96.875 52.909 2.376 1.00 62.72 197 ASP A O 1
ATOM 1554 N N . VAL A 1 200 ? 95.453 51.605 1.195 1.00 49.99 198 VAL A N 1
ATOM 1555 C CA . VAL A 1 200 ? 95.900 50.355 1.829 1.00 47.07 198 VAL A CA 1
ATOM 1556 C C . VAL A 1 200 ? 97.421 50.128 1.708 1.00 47.54 198 VAL A C 1
ATOM 1557 O O . VAL A 1 200 ? 98.041 49.819 2.716 1.00 53.77 198 VAL A O 1
ATOM 1561 N N . PRO A 1 201 ? 98.020 50.302 0.500 1.00 46.58 199 PRO A N 1
ATOM 1562 C CA . PRO A 1 201 ? 99.484 50.100 0.431 1.00 48.72 199 PRO A CA 1
ATOM 1563 C C . PRO A 1 201 ? 100.277 51.047 1.340 1.00 55.58 199 PRO A C 1
ATOM 1564 O O . PRO A 1 201 ? 101.203 50.609 2.035 1.00 55.55 199 PRO A O 1
ATOM 1568 N N . LYS A 1 202 ? 99.903 52.323 1.317 1.00 54.91 200 LYS A N 1
ATOM 1569 C CA . LYS A 1 202 ? 100.478 53.366 2.156 1.00 56.85 200 LYS A CA 1
ATOM 1570 C C . LYS A 1 202 ? 100.263 53.009 3.640 1.00 59.64 200 LYS A C 1
ATOM 1571 O O . LYS A 1 202 ? 101.169 53.133 4.450 1.00 55.76 200 LYS A O 1
ATOM 1577 N N . PHE A 1 203 ? 99.064 52.529 3.975 1.00 60.18 201 PHE A N 1
ATOM 1578 C CA . PHE A 1 203 ? 98.767 52.073 5.321 1.00 57.64 201 PHE A CA 1
ATOM 1579 C C . PHE A 1 203 ? 99.724 50.971 5.773 1.00 58.51 201 PHE A C 1
ATOM 1580 O O . PHE A 1 203 ? 100.170 50.996 6.913 1.00 62.40 201 PHE A O 1
ATOM 1588 N N . PHE A 1 204 ? 100.074 50.039 4.884 1.00 58.14 202 PHE A N 1
ATOM 1589 C CA . PHE A 1 204 ? 100.969 48.921 5.250 1.00 56.80 202 PHE A CA 1
ATOM 1590 C C . PHE A 1 204 ? 102.388 49.369 5.629 1.00 60.63 202 PHE A C 1
ATOM 1591 O O . PHE A 1 204 ? 102.920 48.925 6.660 1.00 57.16 202 PHE A O 1
ATOM 1599 N N . THR A 1 205 ? 103.000 50.239 4.813 1.00 60.66 203 THR A N 1
ATOM 1600 C CA . THR A 1 205 ? 104.353 50.728 5.148 1.00 61.71 203 THR A CA 1
ATOM 1601 C C . THR A 1 205 ? 104.264 51.680 6.332 1.00 57.86 203 THR A C 1
ATOM 1602 O O . THR A 1 205 ? 105.146 51.677 7.173 1.00 58.10 203 THR A O 1
ATOM 1606 N N . GLY A 1 206 ? 103.164 52.430 6.414 1.00 58.48 204 GLY A N 1
ATOM 1607 C CA . GLY A 1 206 ? 102.889 53.344 7.527 1.00 59.87 204 GLY A CA 1
ATOM 1608 C C . GLY A 1 206 ? 102.733 52.658 8.875 1.00 65.09 204 GLY A C 1
ATOM 1609 O O . GLY A 1 206 ? 102.977 53.266 9.912 1.00 66.84 204 GLY A O 1
ATOM 1610 N N . GLN A 1 207 ? 102.334 51.388 8.856 1.00 64.74 205 GLN A N 1
ATOM 1611 C CA . GLN A 1 207 ? 102.268 50.554 10.053 1.00 59.50 205 GLN A CA 1
ATOM 1612 C C . GLN A 1 207 ? 103.558 49.748 10.278 1.00 59.53 205 GLN A C 1
ATOM 1613 O O . GLN A 1 207 ? 103.582 48.817 11.094 1.00 58.76 205 GLN A O 1
ATOM 1619 N N . GLY A 1 208 ? 104.623 50.097 9.555 1.00 59.28 206 GLY A N 1
ATOM 1620 C CA . GLY A 1 208 ? 105.941 49.470 9.756 1.00 51.60 206 GLY A CA 1
ATOM 1621 C C . GLY A 1 208 ? 106.200 48.149 9.054 1.00 58.44 206 GLY A C 1
ATOM 1622 O O . GLY A 1 208 ? 107.266 47.547 9.245 1.00 58.85 206 GLY A O 1
ATOM 1623 N N . LEU A 1 209 ? 105.254 47.693 8.227 1.00 56.33 207 LEU A N 1
ATOM 1624 C CA . LEU A 1 209 ? 105.443 46.453 7.474 1.00 60.85 207 LEU A CA 1
ATOM 1625 C C . LEU A 1 209 ? 106.482 46.618 6.356 1.00 57.16 207 LEU A C 1
ATOM 1626 O O . LEU A 1 209 ? 106.652 47.709 5.813 1.00 58.72 207 LEU A O 1
ATOM 1631 N N . LYS A 1 210 ? 107.191 45.534 6.050 1.00 54.39 208 LYS A N 1
ATOM 1632 C CA . LYS A 1 210 ? 108.299 45.578 5.093 1.00 61.83 208 LYS A CA 1
ATOM 1633 C C . LYS A 1 210 ? 108.041 44.710 3.865 1.00 60.33 208 LYS A C 1
ATOM 1634 O O . LYS A 1 210 ? 107.194 43.784 3.908 1.00 59.97 208 LYS A O 1
ATOM 1640 N N . ASP A 1 211 ? 108.761 45.015 2.781 1.00 55.85 209 ASP A N 1
ATOM 1641 C CA . ASP A 1 211 ? 108.599 44.346 1.470 1.00 57.37 209 ASP A CA 1
ATOM 1642 C C . ASP A 1 211 ? 107.136 44.302 1.058 1.00 53.57 209 ASP A C 1
ATOM 1643 O O . ASP A 1 211 ? 106.588 43.252 0.675 1.00 52.83 209 ASP A O 1
ATOM 1648 N N . VAL A 1 212 ? 106.498 45.455 1.183 1.00 52.15 210 VAL A N 1
ATOM 1649 C CA . VAL A 1 212 ? 105.096 45.592 0.861 1.00 51.45 210 VAL A CA 1
ATOM 1650 C C . VAL A 1 212 ? 104.884 45.273 -0.632 1.00 55.27 210 VAL A C 1
ATOM 1651 O O . VAL A 1 212 ? 105.523 45.861 -1.500 1.00 57.53 210 VAL A O 1
ATOM 1655 N N . SER A 1 213 ? 104.006 44.302 -0.890 1.00 53.31 211 SER A N 1
ATOM 1656 C CA . SER A 1 213 ? 103.789 43.737 -2.211 1.00 55.76 211 SER A CA 1
ATOM 1657 C C . SER A 1 213 ? 102.314 43.832 -2.578 1.00 56.43 211 SER A C 1
ATOM 1658 O O . SER A 1 213 ? 101.464 43.628 -1.701 1.00 56.26 211 SER A O 1
ATOM 1661 N N . LEU A 1 214 ? 102.023 44.168 -3.843 1.00 49.89 212 LEU A N 1
ATOM 1662 C CA . LEU A 1 214 ? 100.635 44.268 -4.339 1.00 52.92 212 LEU A CA 1
ATOM 1663 C C . LEU A 1 214 ? 100.379 43.260 -5.428 1.00 52.84 212 LEU A C 1
ATOM 1664 O O . LEU A 1 214 ? 101.204 43.100 -6.306 1.00 54.48 212 LEU A O 1
ATOM 1669 N N . TYR A 1 215 ? 99.223 42.602 -5.377 1.00 52.07 213 TYR A N 1
ATOM 1670 C CA . TYR A 1 215 ? 98.823 41.639 -6.394 1.00 48.88 213 TYR A CA 1
ATOM 1671 C C . TYR A 1 215 ? 97.376 41.894 -6.681 1.00 50.48 213 TYR A C 1
ATOM 1672 O O . TYR A 1 215 ? 96.581 41.792 -5.769 1.00 49.43 213 TYR A O 1
ATOM 1681 N N . PRO A 1 216 ? 97.026 42.223 -7.944 1.00 45.68 214 PRO A N 1
ATOM 1682 C CA . PRO A 1 216 ? 95.594 42.405 -8.248 1.00 48.85 214 PRO A CA 1
ATOM 1683 C C . PRO A 1 216 ? 94.949 41.002 -8.370 1.00 52.31 214 PRO A C 1
ATOM 1684 O O . PRO A 1 216 ? 95.659 40.028 -8.645 1.00 49.46 214 PRO A O 1
ATOM 1688 N N . ILE A 1 217 ? 93.648 40.889 -8.115 1.00 54.10 215 ILE A N 1
ATOM 1689 C CA . ILE A 1 217 ? 92.925 39.626 -8.317 1.00 49.88 215 ILE A CA 1
ATOM 1690 C C . ILE A 1 217 ? 91.632 39.991 -9.032 1.00 53.72 215 ILE A C 1
ATOM 1691 O O . ILE A 1 217 ? 90.718 40.568 -8.423 1.00 51.10 215 ILE A O 1
ATOM 1696 N N . GLY A 1 218 ? 91.565 39.677 -10.322 1.00 51.56 216 GLY A N 1
ATOM 1697 C CA . GLY A 1 218 ? 90.398 40.031 -11.128 1.00 54.83 216 GLY A CA 1
ATOM 1698 C C . GLY A 1 218 ? 89.163 39.321 -10.610 1.00 51.34 216 GLY A C 1
ATOM 1699 O O . GLY A 1 218 ? 89.260 38.268 -10.017 1.00 50.68 216 GLY A O 1
ATOM 1700 N N . LYS A 1 219 ? 88.000 39.898 -10.839 1.00 52.94 217 LYS A N 1
ATOM 1701 C CA . LYS A 1 219 ? 86.757 39.221 -10.482 1.00 50.72 217 LYS A CA 1
ATOM 1702 C C . LYS A 1 219 ? 85.742 39.465 -11.576 1.00 51.34 217 LYS A C 1
ATOM 1703 O O . LYS A 1 219 ? 85.771 40.509 -12.248 1.00 50.88 217 LYS A O 1
ATOM 1709 N N . VAL A 1 220 ? 84.848 38.492 -11.735 1.00 49.88 218 VAL A N 1
ATOM 1710 C CA . VAL A 1 220 ? 83.796 38.526 -12.731 1.00 51.46 218 VAL A CA 1
ATOM 1711 C C . VAL A 1 220 ? 82.640 37.687 -12.229 1.00 52.42 218 VAL A C 1
ATOM 1712 O O . VAL A 1 220 ?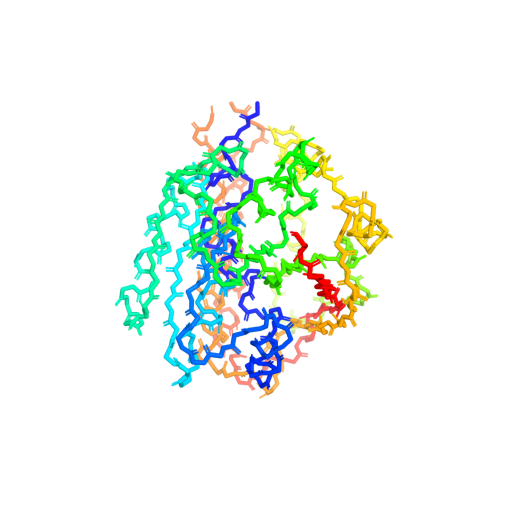 82.832 36.653 -11.592 1.00 53.53 218 VAL A O 1
ATOM 1716 N N . PHE A 1 221 ? 81.444 38.160 -12.530 1.00 53.06 219 PHE A N 1
ATOM 1717 C CA . PHE A 1 221 ? 80.228 37.436 -12.267 1.00 52.89 219 PHE A CA 1
ATOM 1718 C C . PHE A 1 221 ? 79.345 37.439 -13.520 1.00 52.14 219 PHE A C 1
ATOM 1719 O O . PHE A 1 221 ? 79.191 38.485 -14.165 1.00 51.59 219 PHE A O 1
ATOM 1727 N N . THR A 1 222 ? 78.764 36.273 -13.835 1.00 54.09 220 THR A N 1
ATOM 1728 C CA . THR A 1 222 ? 77.631 36.105 -14.760 1.00 51.72 220 THR A CA 1
ATOM 1729 C C . THR A 1 222 ? 77.272 34.644 -14.791 1.00 53.23 220 THR A C 1
ATOM 1730 O O . THR A 1 222 ? 78.162 33.816 -15.012 1.00 50.02 220 THR A O 1
ATOM 1734 N N . LEU A 1 223 ? 75.973 34.347 -14.775 1.00 50.64 221 LEU A N 1
ATOM 1735 C CA . LEU A 1 223 ? 75.493 32.973 -14.994 1.00 55.77 221 LEU A CA 1
ATOM 1736 C C . LEU A 1 223 ? 75.568 32.534 -16.467 1.00 55.35 221 LEU A C 1
ATOM 1737 O O . LEU A 1 223 ? 75.460 31.346 -16.765 1.00 58.69 221 LEU A O 1
ATOM 1742 N N . SER A 1 224 ? 75.807 33.485 -17.373 1.00 54.11 222 SER A N 1
ATOM 1743 C CA . SER A 1 224 ? 75.999 33.176 -18.788 1.00 53.35 222 SER A CA 1
ATOM 1744 C C . SER A 1 224 ? 77.380 32.602 -19.080 1.00 58.25 222 SER A C 1
ATOM 1745 O O . SER A 1 224 ? 77.603 32.086 -20.168 1.00 57.98 222 SER A O 1
ATOM 1748 N N . ASN A 1 225 ? 78.297 32.685 -18.117 1.00 55.57 223 ASN A N 1
ATOM 1749 C CA . ASN A 1 225 ? 79.686 32.261 -18.355 1.00 57.06 223 ASN A CA 1
ATOM 1750 C C . ASN A 1 225 ? 79.794 30.763 -18.529 1.00 55.12 223 ASN A C 1
ATOM 1751 O O . ASN A 1 225 ? 79.563 30.032 -17.578 1.00 54.62 223 ASN A O 1
ATOM 1756 N N . ALA A 1 226 ? 80.177 30.321 -19.725 1.00 51.45 224 ALA A N 1
ATOM 1757 C CA . ALA A 1 226 ? 80.469 28.885 -19.981 1.00 54.54 224 ALA A CA 1
ATOM 1758 C C . ALA A 1 226 ? 81.615 28.269 -19.163 1.00 60.02 224 ALA A C 1
ATOM 1759 O O . ALA A 1 226 ? 81.661 27.046 -19.010 1.00 64.00 224 ALA A O 1
ATOM 1761 N N . ALA A 1 227 ? 82.546 29.083 -18.659 1.00 59.62 225 ALA A N 1
ATOM 1762 C CA . ALA A 1 227 ? 83.628 28.551 -17.808 1.00 57.62 225 ALA A CA 1
ATOM 1763 C C . ALA A 1 227 ? 83.239 28.346 -16.323 1.00 59.26 225 ALA A C 1
ATOM 1764 O O . ALA A 1 227 ? 84.075 27.993 -15.513 1.00 61.49 225 ALA A O 1
ATOM 1766 N N . VAL A 1 228 ? 81.982 28.567 -15.959 1.00 56.99 226 VAL A N 1
ATOM 1767 C CA . VAL A 1 228 ? 81.538 28.329 -14.581 1.00 58.67 226 VAL A CA 1
ATOM 1768 C C . VAL A 1 228 ? 80.691 27.053 -14.587 1.00 58.87 226 VAL A C 1
ATOM 1769 O O . VAL A 1 228 ? 79.857 26.879 -15.465 1.00 62.47 226 VAL A O 1
ATOM 1773 N N . SER A 1 229 ? 80.905 26.172 -13.616 1.00 60.41 227 SER A N 1
ATOM 1774 C CA . SER A 1 229 ? 80.182 24.894 -13.544 1.00 62.94 227 SER A CA 1
ATOM 1775 C C . SER A 1 229 ? 78.707 25.101 -13.254 1.00 60.39 227 SER A C 1
ATOM 1776 O O . SER A 1 229 ? 78.323 26.112 -12.658 1.00 64.39 227 SER A O 1
ATOM 1779 N N . ASP A 1 230 ? 77.898 24.141 -13.702 1.00 63.44 228 ASP A N 1
ATOM 1780 C CA . ASP A 1 230 ? 76.465 24.080 -13.397 1.00 66.03 228 ASP A CA 1
ATOM 1781 C C . ASP A 1 230 ? 76.200 24.108 -11.908 1.00 62.64 228 ASP A C 1
ATOM 1782 O O . ASP A 1 230 ? 75.310 24.826 -11.439 1.00 68.78 228 ASP A O 1
ATOM 1787 N N . GLU A 1 231 ? 77.003 23.334 -11.181 1.00 64.77 229 GLU A N 1
ATOM 1788 C CA . GLU A 1 231 ? 76.909 23.183 -9.735 1.00 67.05 229 GLU A CA 1
ATOM 1789 C C . GLU A 1 231 ? 77.068 24.529 -9.038 1.00 64.46 229 GLU A C 1
ATOM 1790 O O . GLU A 1 231 ? 76.307 24.851 -8.123 1.00 64.86 229 GLU A O 1
ATOM 1796 N N . ASP A 1 232 ? 78.047 25.312 -9.496 1.00 62.00 230 ASP A N 1
ATOM 1797 C CA . ASP A 1 232 ? 78.280 26.650 -8.967 1.00 58.42 230 ASP A CA 1
ATOM 1798 C C . ASP A 1 232 ? 77.146 27.587 -9.298 1.00 59.10 230 ASP A C 1
ATOM 1799 O O . ASP A 1 232 ? 76.744 28.382 -8.454 1.00 63.53 230 ASP A O 1
ATOM 1804 N N . LYS A 1 233 ? 76.613 27.471 -10.514 1.00 56.55 231 LYS A N 1
ATOM 1805 C CA . LYS A 1 233 ? 75.487 28.295 -10.929 1.00 55.82 231 LYS A CA 1
ATOM 1806 C C . LYS A 1 233 ? 74.256 27.990 -10.082 1.00 55.24 231 LYS A C 1
ATOM 1807 O O . LYS A 1 233 ? 73.643 28.909 -9.549 1.00 54.07 231 LYS A O 1
ATOM 1813 N N . LEU A 1 234 ? 73.922 26.706 -9.949 1.00 55.69 232 LEU A N 1
ATOM 1814 C CA . LEU A 1 234 ? 72.804 26.254 -9.116 1.00 56.56 232 LEU A CA 1
ATOM 1815 C C . LEU A 1 234 ? 72.988 26.631 -7.653 1.00 58.01 232 LEU A C 1
ATOM 1816 O O . LEU A 1 234 ? 72.034 27.039 -6.984 1.00 60.28 232 LEU A O 1
ATOM 1821 N N . ARG A 1 235 ? 74.219 26.518 -7.158 1.00 55.47 233 ARG A N 1
ATOM 1822 C CA . ARG A 1 235 ? 74.489 26.916 -5.792 1.00 58.09 233 ARG A CA 1
ATOM 1823 C C . ARG A 1 235 ? 74.283 28.428 -5.654 1.00 54.82 233 ARG A C 1
ATOM 1824 O O . ARG A 1 235 ? 73.737 28.872 -4.653 1.00 57.00 233 ARG A O 1
ATOM 1832 N N . TYR A 1 236 ? 74.679 29.203 -6.668 1.00 52.12 234 TYR A N 1
ATOM 1833 C CA . TYR A 1 236 ? 74.524 30.657 -6.593 1.00 54.28 234 TYR A CA 1
ATOM 1834 C C . TYR A 1 236 ? 73.041 31.015 -6.542 1.00 52.72 234 TYR A C 1
ATOM 1835 O O . TYR A 1 236 ? 72.623 31.858 -5.740 1.00 54.83 234 TYR A O 1
ATOM 1844 N N . ILE A 1 237 ? 72.262 30.387 -7.413 1.00 54.85 235 ILE A N 1
ATOM 1845 C CA . ILE A 1 237 ? 70.814 30.648 -7.490 1.00 54.60 235 ILE A CA 1
ATOM 1846 C C . ILE A 1 237 ? 70.115 30.392 -6.152 1.00 56.05 235 ILE A C 1
ATOM 1847 O O . ILE A 1 237 ? 69.383 31.270 -5.687 1.00 62.73 235 ILE A O 1
ATOM 1852 N N . GLU A 1 238 ? 70.384 29.242 -5.518 1.00 55.36 236 GLU A N 1
ATOM 1853 C CA . GLU A 1 238 ? 69.885 28.935 -4.155 1.00 61.61 236 GLU A CA 1
ATOM 1854 C C . GLU A 1 238 ? 70.209 30.033 -3.159 1.00 61.17 236 GLU A C 1
ATOM 1855 O O . GLU A 1 238 ? 69.325 30.509 -2.449 1.00 55.13 236 GLU A O 1
ATOM 1861 N N . LEU A 1 239 ? 71.491 30.422 -3.120 1.00 57.76 237 LEU A N 1
ATOM 1862 C CA . LEU A 1 239 ? 71.981 31.426 -2.182 1.00 58.79 237 LEU A CA 1
ATOM 1863 C C . LEU A 1 239 ? 71.359 32.784 -2.437 1.00 56.57 237 LEU A C 1
ATOM 1864 O O . LEU A 1 239 ? 71.112 33.541 -1.493 1.00 61.79 237 LEU A O 1
ATOM 1869 N N . PHE A 1 240 ? 71.093 33.078 -3.705 1.00 57.84 238 PHE A N 1
ATOM 1870 C CA . PHE A 1 240 ? 70.496 34.356 -4.098 1.00 60.83 238 PHE A CA 1
ATOM 1871 C C . PHE A 1 240 ? 69.060 34.398 -3.606 1.00 57.42 238 PHE A C 1
ATOM 1872 O O . PHE A 1 240 ? 68.663 35.338 -2.924 1.00 60.02 238 PHE A O 1
ATOM 1880 N N . TYR A 1 241 ? 68.292 33.368 -3.951 1.00 59.18 239 TYR A N 1
ATOM 1881 C CA . TYR A 1 241 ? 66.938 33.238 -3.441 1.00 58.42 239 TYR A CA 1
ATOM 1882 C C . TYR A 1 241 ? 66.917 33.410 -1.916 1.00 56.22 239 TYR A C 1
ATOM 1883 O O . TYR A 1 241 ? 66.313 34.352 -1.410 1.00 58.20 239 TYR A O 1
ATOM 1892 N N . ALA A 1 242 ? 67.632 32.539 -1.207 1.00 52.30 240 ALA A N 1
ATOM 1893 C CA . ALA A 1 242 ? 67.672 32.561 0.254 1.00 54.29 240 ALA A CA 1
ATOM 1894 C C . ALA A 1 242 ? 68.150 33.897 0.850 1.00 57.62 240 ALA A C 1
ATOM 1895 O O . ALA A 1 242 ? 67.555 34.391 1.817 1.00 58.28 240 ALA A O 1
ATOM 1897 N N . SER A 1 243 ? 69.205 34.483 0.276 1.00 55.31 241 SER A N 1
ATOM 1898 C CA . SER A 1 243 ? 69.725 35.760 0.793 1.00 56.85 241 SER A CA 1
ATOM 1899 C C . SER A 1 243 ? 68.715 36.885 0.669 1.00 55.60 241 SER A C 1
ATOM 1900 O O . SER A 1 243 ? 68.579 37.685 1.602 1.00 62.70 241 SER A O 1
ATOM 1903 N N . GLU A 1 244 ? 68.015 36.949 -0.460 1.00 54.80 242 GLU A N 1
ATOM 1904 C CA . GLU A 1 244 ? 67.017 38.018 -0.669 1.00 60.34 242 GLU A CA 1
ATOM 1905 C C . GLU A 1 244 ? 65.787 37.893 0.239 1.00 61.53 242 GLU A C 1
ATOM 1906 O O . GLU A 1 244 ? 65.272 38.902 0.731 1.00 65.01 242 GLU A O 1
ATOM 1912 N N . ILE A 1 245 ? 65.321 36.658 0.428 1.00 59.45 243 ILE A N 1
ATOM 1913 C CA . ILE A 1 245 ? 64.142 36.360 1.235 1.00 60.02 243 ILE A CA 1
ATOM 1914 C C . ILE A 1 245 ? 64.424 36.599 2.725 1.00 62.15 243 ILE A C 1
ATOM 1915 O O . ILE A 1 245 ? 63.599 37.194 3.422 1.00 63.35 243 ILE A O 1
ATOM 1920 N N . LYS A 1 246 ? 65.602 36.192 3.200 1.00 61.37 244 LYS A N 1
ATOM 1921 C CA . LYS A 1 246 ? 65.935 36.377 4.612 1.00 59.46 244 LYS A CA 1
ATOM 1922 C C . LYS A 1 246 ? 66.137 37.845 4.961 1.00 65.74 244 LYS A C 1
ATOM 1923 O O . LYS A 1 246 ? 65.748 38.293 6.049 1.00 66.04 244 LYS A O 1
ATOM 1929 N N . LYS A 1 247 ? 66.714 38.597 4.028 1.00 63.83 245 LYS A N 1
ATOM 1930 C CA . LYS A 1 247 ? 66.944 40.018 4.233 1.00 67.13 245 LYS A CA 1
ATOM 1931 C C . LYS A 1 247 ? 65.589 40.710 4.354 1.00 67.60 245 LYS A C 1
ATOM 1932 O O . LYS A 1 247 ? 65.340 41.408 5.342 1.00 68.90 245 LYS A O 1
ATOM 1938 N N . LEU A 1 248 ? 64.715 40.468 3.375 1.00 69.34 246 LEU A N 1
ATOM 1939 C CA . LEU A 1 248 ? 63.354 41.003 3.375 1.00 71.66 246 LEU A CA 1
ATOM 1940 C C . LEU A 1 248 ? 62.593 40.701 4.680 1.00 72.28 246 LEU A C 1
ATOM 1941 O O . LEU A 1 248 ? 62.027 41.610 5.278 1.00 77.06 246 LEU A O 1
ATOM 1946 N N . ASP A 1 249 ? 62.619 39.441 5.114 1.00 70.66 247 ASP A N 1
ATOM 1947 C CA . ASP A 1 249 ? 61.908 39.001 6.317 1.00 77.58 247 ASP A CA 1
ATOM 1948 C C . ASP A 1 249 ? 62.384 39.662 7.595 1.00 78.96 247 ASP A C 1
ATOM 1949 O O . ASP A 1 249 ? 61.564 40.025 8.440 1.00 85.53 247 ASP A O 1
ATOM 1954 N N . ALA A 1 250 ? 63.701 39.815 7.726 1.00 77.81 248 ALA A N 1
ATOM 1955 C CA . ALA A 1 250 ? 64.302 40.513 8.855 1.00 76.78 248 ALA A CA 1
ATOM 1956 C C . ALA A 1 250 ? 63.805 41.960 8.971 1.00 80.79 248 ALA A C 1
ATOM 1957 O O . ALA A 1 250 ? 63.582 42.455 10.087 1.00 82.41 248 ALA A O 1
ATOM 1959 N N . PHE A 1 251 ? 63.622 42.618 7.823 1.00 79.41 249 PHE A N 1
ATOM 1960 C CA . PHE A 1 251 ? 63.154 44.005 7.787 1.00 81.20 249 PHE A CA 1
ATOM 1961 C C . PHE A 1 251 ? 61.644 44.145 8.043 1.00 85.43 249 PHE A C 1
ATOM 1962 O O . PHE A 1 251 ? 61.218 45.123 8.664 1.00 89.30 249 PHE A O 1
ATOM 1970 N N . MET A 1 252 ? 60.860 43.159 7.596 1.00 83.09 250 MET A N 1
ATOM 1971 C CA . MET A 1 252 ? 59.419 43.046 7.923 1.00 86.41 250 MET A CA 1
ATOM 1972 C C . MET A 1 252 ? 59.144 42.872 9.420 1.00 87.83 250 MET A C 1
ATOM 1973 O O . MET A 1 252 ? 58.212 43.478 9.959 1.00 90.03 250 MET A O 1
ATOM 1978 N N . GLU A 1 253 ? 59.967 42.049 10.076 1.00 90.90 251 GLU A N 1
ATOM 1979 C CA . GLU A 1 253 ? 59.841 41.748 11.507 1.00 93.46 251 GLU A CA 1
ATOM 1980 C C . GLU A 1 253 ? 60.236 42.913 12.430 1.00 97.70 251 GLU A C 1
ATOM 1981 O O . GLU A 1 253 ? 60.046 42.832 13.648 1.00 105.48 251 GLU A O 1
ATOM 1984 N N . LEU A 1 254 ? 60.754 43.998 11.849 1.00 95.11 252 LEU A N 1
ATOM 1985 C CA . LEU A 1 254 ? 60.978 45.243 12.585 1.00 95.27 252 LEU A CA 1
ATOM 1986 C C . LEU A 1 254 ? 59.674 46.006 12.812 1.00 94.26 252 LEU A C 1
ATOM 1987 O O . LEU A 1 254 ? 59.483 46.610 13.862 1.00 90.70 252 LEU A O 1
ATOM 1992 N N . ASP A 1 258 ? 58.761 49.389 12.116 1.00 114.45 256 ASP A N 1
ATOM 1993 C CA . ASP A 1 258 ? 58.418 49.318 10.694 1.00 124.86 256 ASP A CA 1
ATOM 1994 C C . ASP A 1 258 ? 59.180 50.355 9.829 1.00 135.83 256 ASP A C 1
ATOM 1995 O O . ASP A 1 258 ? 59.505 51.461 10.295 1.00 128.43 256 ASP A O 1
ATOM 2000 N N . ILE A 1 259 ? 59.431 49.977 8.569 1.00 140.28 257 ILE A N 1
ATOM 2001 C CA . ILE A 1 259 ? 60.357 50.682 7.651 1.00 124.23 257 ILE A CA 1
ATOM 2002 C C . ILE A 1 259 ? 59.706 51.227 6.363 1.00 112.49 257 ILE A C 1
ATOM 2003 O O . ILE A 1 259 ? 60.373 51.895 5.560 1.00 100.75 257 ILE A O 1
ATOM 2008 N N . GLY A 1 260 ? 58.423 50.911 6.166 1.00 101.66 258 GLY A N 1
ATOM 2009 C CA . GLY A 1 260 ? 57.630 51.414 5.039 1.00 93.38 258 GLY A CA 1
ATOM 2010 C C . GLY A 1 260 ? 57.467 50.476 3.851 1.00 93.11 258 GLY A C 1
ATOM 2011 O O . GLY A 1 260 ? 57.374 50.935 2.711 1.00 94.74 258 GLY A O 1
ATOM 2012 N N . ILE A 1 261 ? 57.437 49.168 4.113 1.00 94.11 259 ILE A N 1
ATOM 2013 C CA . ILE A 1 261 ? 57.172 48.146 3.086 1.00 90.99 259 ILE A CA 1
ATOM 2014 C C . ILE A 1 261 ? 55.867 47.411 3.423 1.00 92.04 259 ILE A C 1
ATOM 2015 O O . ILE A 1 261 ? 55.811 46.640 4.389 1.00 89.31 259 ILE A O 1
ATOM 2020 N N . THR A 1 262 ? 54.826 47.649 2.626 1.00 94.99 260 THR A N 1
ATOM 2021 C CA . THR A 1 262 ? 53.555 46.916 2.764 1.00 96.27 260 THR A CA 1
ATOM 2022 C C . THR A 1 262 ? 53.766 45.414 2.543 1.00 99.69 260 THR A C 1
ATOM 2023 O O . THR A 1 262 ? 54.789 45.002 1.988 1.00 98.79 260 THR A O 1
ATOM 2027 N N . GLU A 1 263 ? 52.801 44.611 2.992 1.00 98.82 261 GLU A N 1
ATOM 2028 C CA . GLU A 1 263 ? 52.847 43.151 2.854 1.00 94.89 261 GLU A CA 1
ATOM 2029 C C . GLU A 1 263 ? 52.556 42.690 1.428 1.00 96.22 261 GLU A C 1
ATOM 2030 O O . GLU A 1 263 ? 52.968 41.598 1.021 1.00 97.30 261 GLU A O 1
ATOM 2036 N N . GLU A 1 264 ? 51.835 43.529 0.687 1.00 100.00 262 GLU A N 1
ATOM 2037 C CA . GLU A 1 264 ? 51.570 43.323 -0.734 1.00 101.54 262 GLU A CA 1
ATOM 2038 C C . GLU A 1 264 ? 52.880 43.437 -1.488 1.00 93.49 262 GLU A C 1
ATOM 2039 O O . GLU A 1 264 ? 53.236 42.518 -2.221 1.00 93.21 262 GLU A O 1
ATOM 2045 N N . ASP A 1 265 ? 53.598 44.544 -1.267 1.00 91.56 263 ASP A N 1
ATOM 2046 C CA . ASP A 1 265 ? 54.954 44.767 -1.812 1.00 99.95 263 ASP A CA 1
ATOM 2047 C C . ASP A 1 265 ? 55.899 43.567 -1.613 1.00 99.22 263 ASP A C 1
ATOM 2048 O O . ASP A 1 265 ? 56.573 43.136 -2.559 1.00 93.45 263 ASP A O 1
ATOM 2053 N N . ALA A 1 266 ? 55.919 43.041 -0.383 1.00 96.53 264 ALA A N 1
ATOM 2054 C CA . ALA A 1 266 ? 56.784 41.934 0.014 1.00 92.14 264 ALA A CA 1
ATOM 2055 C C . ALA A 1 266 ? 56.445 40.673 -0.751 1.00 87.53 264 ALA A C 1
ATOM 2056 O O . ALA A 1 266 ? 57.339 39.969 -1.219 1.00 90.08 264 ALA A O 1
ATOM 2058 N N . GLU A 1 267 ? 55.152 40.407 -0.893 1.00 80.43 265 GLU A N 1
ATOM 2059 C CA . GLU A 1 267 ? 54.710 39.217 -1.583 1.00 86.58 265 GLU A CA 1
ATOM 2060 C C . GLU A 1 267 ? 54.949 39.342 -3.090 1.00 87.05 265 GLU A C 1
ATOM 2061 O O . GLU A 1 267 ? 55.239 38.350 -3.758 1.00 86.28 265 GLU A O 1
ATOM 2067 N N . ARG A 1 268 ? 54.836 40.566 -3.607 1.00 83.55 266 ARG A N 1
ATOM 2068 C CA . ARG A 1 268 ? 55.194 40.870 -4.990 1.00 83.60 266 ARG A CA 1
ATOM 2069 C C . ARG A 1 268 ? 56.675 40.556 -5.170 1.00 80.32 266 ARG A C 1
ATOM 2070 O O . ARG A 1 268 ? 57.029 39.728 -6.010 1.00 80.93 266 ARG A O 1
ATOM 2078 N N . PHE A 1 269 ? 57.513 41.162 -4.324 1.00 77.31 267 PHE A N 1
ATOM 2079 C CA . PHE A 1 269 ? 58.966 41.002 -4.388 1.00 75.42 267 PHE A CA 1
ATOM 2080 C C . PHE A 1 269 ? 59.3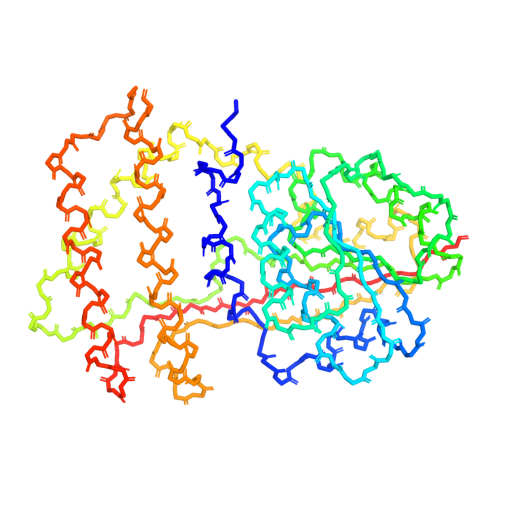91 39.539 -4.288 1.00 79.95 267 PHE A C 1
ATOM 2081 O O . PHE A 1 269 ? 60.234 39.108 -5.072 1.00 80.39 267 PHE A O 1
ATOM 2089 N N . ARG A 1 270 ? 58.773 38.784 -3.371 1.00 76.43 268 ARG A N 1
ATOM 2090 C CA . ARG A 1 270 ? 58.970 37.325 -3.261 1.00 77.76 268 ARG A CA 1
ATOM 2091 C C . ARG A 1 270 ? 58.677 36.579 -4.551 1.00 75.68 268 ARG A C 1
ATOM 2092 O O . ARG A 1 270 ? 59.496 35.780 -5.020 1.00 77.39 268 ARG A O 1
ATOM 2100 N N . SER A 1 271 ? 57.493 36.846 -5.095 1.00 71.48 269 SER A N 1
ATOM 2101 C CA . SER A 1 271 ? 57.018 36.250 -6.318 1.00 70.72 269 SER A CA 1
ATOM 2102 C C . SER A 1 271 ? 57.996 36.484 -7.484 1.00 72.01 269 SER A C 1
ATOM 2103 O O . SER A 1 271 ? 58.344 35.544 -8.198 1.00 72.21 269 SER A O 1
ATOM 2106 N N . LEU A 1 272 ? 58.443 37.732 -7.645 1.00 68.16 270 LEU A N 1
ATOM 2107 C CA . LEU A 1 272 ? 59.358 38.124 -8.724 1.00 67.54 270 LEU A CA 1
ATOM 2108 C C . LEU A 1 272 ? 60.742 37.482 -8.588 1.00 66.28 270 LEU A C 1
ATOM 2109 O O . LEU A 1 272 ? 61.260 36.939 -9.558 1.00 66.38 270 LEU A O 1
ATOM 2114 N N . ILE A 1 273 ? 61.319 37.540 -7.386 1.00 64.63 271 ILE A N 1
ATOM 2115 C CA . ILE A 1 273 ? 62.587 36.882 -7.090 1.00 64.24 271 ILE A CA 1
ATOM 2116 C C . ILE A 1 273 ? 62.473 35.407 -7.463 1.00 65.35 271 ILE A C 1
ATOM 2117 O O . ILE A 1 273 ? 63.344 34.875 -8.157 1.00 66.42 271 ILE A O 1
ATOM 2122 N N . GLY A 1 274 ? 61.379 34.775 -7.029 1.00 65.30 272 GLY A N 1
ATOM 2123 C CA . GLY A 1 274 ? 61.061 33.379 -7.381 1.00 60.94 272 GLY A CA 1
ATOM 2124 C C . GLY A 1 274 ? 60.996 33.087 -8.879 1.00 59.13 272 GLY A C 1
ATOM 2125 O O . GLY A 1 274 ? 61.455 32.029 -9.325 1.00 61.80 272 GLY A O 1
ATOM 2126 N N . GLN A 1 275 ? 60.434 34.024 -9.647 1.00 54.94 273 GLN A N 1
ATOM 2127 C CA . GLN A 1 275 ? 60.323 33.901 -11.105 1.00 62.89 273 GLN A CA 1
ATOM 2128 C C . GLN A 1 275 ? 61.681 34.053 -11.781 1.00 62.26 273 GLN A C 1
ATOM 2129 O O . GLN A 1 275 ? 61.980 33.318 -12.713 1.00 61.71 273 GLN A O 1
ATOM 2135 N N . LYS A 1 276 ? 62.494 35.008 -11.318 1.00 57.67 274 LYS A N 1
ATOM 2136 C CA . LYS A 1 276 ? 63.859 35.124 -11.812 1.00 59.83 274 LYS A CA 1
ATOM 2137 C C . LYS A 1 276 ? 64.619 33.807 -11.593 1.00 56.06 274 LYS A C 1
ATOM 2138 O O . LYS A 1 276 ? 65.193 33.280 -12.539 1.00 64.09 274 LYS A O 1
ATOM 2144 N N . CYS A 1 277 ? 64.563 33.263 -10.377 1.00 54.16 275 CYS A N 1
ATOM 2145 C CA . CYS A 1 277 ? 65.294 32.039 -10.044 1.00 59.58 275 CYS A CA 1
ATOM 2146 C C . CYS A 1 277 ? 64.851 30.831 -10.844 1.00 59.85 275 CYS A C 1
ATOM 2147 O O . CYS A 1 277 ? 65.688 30.026 -11.297 1.00 64.44 275 CYS A O 1
ATOM 2150 N N . LYS A 1 278 ? 63.539 30.707 -11.019 1.00 61.08 276 LYS A N 1
ATOM 2151 C CA . LYS A 1 278 ? 62.971 29.675 -11.868 1.00 65.67 276 LYS A CA 1
ATOM 2152 C C . LYS A 1 278 ? 63.499 29.813 -13.317 1.00 65.32 276 LYS A C 1
ATOM 2153 O O . LYS A 1 278 ? 63.861 28.811 -13.946 1.00 64.72 276 LYS A O 1
ATOM 2159 N N . TRP A 1 279 ? 63.578 31.040 -13.832 1.00 55.88 277 TRP A N 1
ATOM 2160 C CA . TRP A 1 279 ? 64.071 31.211 -15.197 1.00 58.72 277 TRP A CA 1
ATOM 2161 C C . TRP A 1 279 ? 65.551 30.811 -15.294 1.00 59.67 277 TRP A C 1
ATOM 2162 O O . TRP A 1 279 ? 65.941 30.135 -16.252 1.00 60.14 277 TRP A O 1
ATOM 2173 N N . LEU A 1 280 ? 66.343 31.196 -14.283 1.00 57.37 278 LEU A N 1
ATOM 2174 C CA . LEU A 1 280 ? 67.793 30.940 -14.286 1.00 55.86 278 LEU A CA 1
ATOM 2175 C C . LEU A 1 280 ? 68.084 29.445 -14.196 1.00 55.62 278 LEU A C 1
ATOM 2176 O O . LEU A 1 280 ? 69.017 28.954 -14.812 1.00 58.69 278 LEU A O 1
ATOM 2181 N N . ARG A 1 281 ? 67.258 28.740 -13.434 1.00 59.54 279 ARG A N 1
ATOM 2182 C CA . ARG A 1 281 ? 67.358 27.293 -13.283 1.00 61.51 279 ARG A CA 1
ATOM 2183 C C . ARG A 1 281 ? 67.000 26.586 -14.585 1.00 60.58 279 ARG A C 1
ATOM 2184 O O . ARG A 1 281 ? 67.699 25.663 -15.006 1.00 59.52 279 ARG A O 1
ATOM 2192 N N . ASP A 1 282 ? 65.905 27.017 -15.209 1.00 62.39 280 ASP A N 1
ATOM 2193 C CA . ASP A 1 282 ? 65.408 26.397 -16.434 1.00 66.01 280 ASP A CA 1
ATOM 2194 C C . ASP A 1 282 ? 66.341 26.673 -17.605 1.00 68.63 280 ASP A C 1
ATOM 2195 O O . ASP A 1 282 ? 66.404 25.885 -18.541 1.00 69.72 280 ASP A O 1
ATOM 2200 N N . HIS A 1 283 ? 67.070 27.781 -17.545 1.00 66.88 281 HIS A N 1
ATOM 2201 C CA . HIS A 1 283 ? 67.953 28.138 -18.635 1.00 63.47 281 HIS A CA 1
ATOM 2202 C C . HIS A 1 283 ? 69.416 28.017 -18.254 1.00 67.88 281 HIS A C 1
ATOM 2203 O O . HIS A 1 283 ? 70.272 28.780 -18.718 1.00 67.21 281 HIS A O 1
ATOM 2210 N N . LEU A 1 284 ? 69.697 27.024 -17.418 1.00 67.46 282 LEU A N 1
ATOM 2211 C CA . LEU A 1 284 ? 71.054 26.738 -16.979 1.00 70.88 282 LEU A CA 1
ATOM 2212 C C . LEU A 1 284 ? 72.075 26.607 -18.125 1.00 73.40 282 LEU A C 1
ATOM 2213 O O . LEU A 1 284 ? 73.184 27.122 -18.022 1.00 78.21 282 LEU A O 1
ATOM 2218 N N . HIS A 1 285 ? 71.706 25.942 -19.214 1.00 74.95 283 HIS A N 1
ATOM 2219 C CA . HIS A 1 285 ? 72.665 25.724 -20.305 1.00 81.13 283 HIS A CA 1
ATOM 2220 C C . HIS A 1 285 ? 72.601 26.748 -21.437 1.00 83.40 283 HIS A C 1
ATOM 2221 O O . HIS A 1 285 ? 73.536 26.831 -22.241 1.00 81.67 283 HIS A O 1
ATOM 2228 N N . ASP A 1 286 ? 71.520 27.531 -21.488 1.00 76.14 284 ASP A N 1
ATOM 2229 C CA . ASP A 1 286 ? 71.321 28.494 -22.578 1.00 72.98 284 ASP A CA 1
ATOM 2230 C C . ASP A 1 286 ? 70.908 29.907 -22.107 1.00 68.56 284 ASP A C 1
ATOM 2231 O O . ASP A 1 286 ? 70.065 30.566 -22.712 1.00 67.19 284 ASP A O 1
ATOM 2236 N N . ASN A 1 287 ? 71.524 30.361 -21.023 1.00 64.39 285 ASN A N 1
ATOM 2237 C CA . ASN A 1 287 ? 71.345 31.716 -20.541 1.00 58.28 285 ASN A CA 1
ATOM 2238 C C . ASN A 1 287 ? 72.357 32.579 -21.295 1.00 60.84 285 ASN A C 1
ATOM 2239 O O . ASN A 1 287 ? 73.550 32.479 -21.049 1.00 65.15 285 ASN A O 1
ATOM 2244 N N . TYR A 1 288 ? 71.868 33.392 -22.225 1.00 57.26 286 TYR A N 1
ATOM 2245 C CA . TYR A 1 288 ? 72.695 34.306 -23.014 1.00 54.69 286 TYR A CA 1
ATOM 2246 C C . TYR A 1 288 ? 72.278 35.735 -22.745 1.00 54.85 286 TYR A C 1
ATOM 2247 O O . TYR A 1 288 ? 72.409 36.583 -23.605 1.00 55.54 286 TYR A O 1
ATOM 2256 N N . ALA A 1 289 ? 71.796 35.996 -21.528 1.00 56.32 287 ALA A N 1
ATOM 2257 C CA . ALA A 1 289 ? 71.414 37.342 -21.120 1.00 54.13 287 ALA A CA 1
ATOM 2258 C C . ALA A 1 289 ? 72.615 38.283 -20.944 1.00 54.20 287 ALA A C 1
ATOM 2259 O O . ALA A 1 289 ? 72.478 39.494 -21.113 1.00 55.04 287 ALA A O 1
ATOM 2261 N N . TRP A 1 290 ? 73.771 37.737 -20.571 1.00 51.99 288 TRP A N 1
ATOM 2262 C CA . TRP A 1 290 ? 74.930 38.566 -20.189 1.00 58.03 288 TRP A CA 1
ATOM 2263 C C . TRP A 1 290 ? 74.596 39.702 -19.201 1.00 59.01 288 TRP A C 1
ATOM 2264 O O . TRP A 1 290 ? 74.899 40.872 -19.434 1.00 65.33 288 TRP A O 1
ATOM 2275 N N . GLU A 1 291 ? 73.919 39.333 -18.116 1.00 61.78 289 GLU A N 1
ATOM 2276 C CA . GLU A 1 291 ? 73.873 40.165 -16.934 1.00 61.10 289 GLU A CA 1
ATOM 2277 C C . GLU A 1 291 ? 75.204 39.912 -16.259 1.00 59.82 289 GLU A C 1
ATOM 2278 O O . GLU A 1 291 ? 75.435 38.838 -15.709 1.00 55.32 289 GLU A O 1
ATOM 2284 N N . TRP A 1 292 ? 76.093 40.890 -16.327 1.00 51.81 290 TRP A N 1
ATOM 2285 C CA . TRP A 1 292 ? 77.446 40.635 -15.887 1.00 53.69 290 TRP A CA 1
ATOM 2286 C C . TRP A 1 292 ? 78.062 41.860 -15.278 1.00 56.16 290 TRP A C 1
ATOM 2287 O O . TRP A 1 292 ? 77.630 42.985 -15.537 1.00 58.77 290 TRP A O 1
ATOM 2298 N N . GLN A 1 293 ? 79.122 41.611 -14.523 1.00 60.05 291 GLN A N 1
ATOM 2299 C CA . GLN A 1 293 ? 79.754 42.569 -13.645 1.00 57.65 291 GLN A CA 1
ATOM 2300 C C . GLN A 1 293 ? 81.202 42.086 -13.411 1.00 57.63 291 GLN A C 1
ATOM 2301 O O . GLN A 1 293 ? 81.470 40.874 -13.214 1.00 49.48 291 GLN A O 1
ATOM 2307 N N . GLY A 1 294 ? 82.134 43.025 -13.408 1.00 52.66 292 GLY A N 1
ATOM 2308 C CA . GLY A 1 294 ? 83.513 42.681 -13.106 1.00 51.78 292 GLY A CA 1
ATOM 2309 C C . GLY A 1 294 ? 84.320 43.808 -12.493 1.00 55.98 292 GLY A C 1
ATOM 2310 O O . GLY A 1 294 ? 83.843 44.933 -12.359 1.00 49.40 292 GLY A O 1
ATOM 2311 N N . GLY A 1 295 ? 85.551 43.478 -12.117 1.00 49.83 293 GLY A N 1
ATOM 2312 C CA . GLY A 1 295 ? 86.523 44.445 -11.637 1.00 49.26 293 GLY A CA 1
ATOM 2313 C C . GLY A 1 295 ? 87.686 43.659 -11.066 1.00 54.53 293 GLY A C 1
ATOM 2314 O O . GLY A 1 295 ? 88.040 42.585 -11.592 1.00 53.35 293 GLY A O 1
ATOM 2315 N N . ALA A 1 296 ? 88.226 44.151 -9.952 1.00 53.31 294 ALA A N 1
ATOM 2316 C CA . ALA A 1 296 ? 89.376 43.526 -9.299 1.00 54.66 294 ALA A CA 1
ATOM 2317 C C . ALA A 1 296 ? 89.451 43.858 -7.817 1.00 55.64 294 ALA A C 1
ATOM 2318 O O . ALA A 1 296 ? 89.084 44.967 -7.394 1.00 55.28 294 ALA A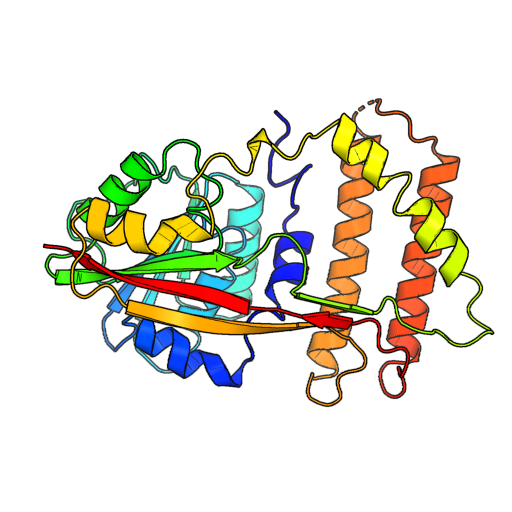 O 1
ATOM 2320 N N . ASN A 1 297 ? 89.903 42.881 -7.033 1.00 47.30 295 ASN A N 1
ATOM 2321 C CA . ASN A 1 297 ? 90.286 43.117 -5.658 1.00 50.16 295 ASN A CA 1
ATOM 2322 C C . ASN A 1 297 ? 91.793 43.258 -5.619 1.00 54.36 295 ASN A C 1
ATOM 2323 O O . ASN A 1 297 ? 92.482 42.903 -6.593 1.00 54.55 295 ASN A O 1
ATOM 2328 N N . LEU A 1 298 ? 92.283 43.806 -4.512 1.00 52.29 296 LEU A N 1
ATOM 2329 C CA . LEU A 1 298 ? 93.697 44.057 -4.340 1.00 51.18 296 LEU A CA 1
ATOM 2330 C C . LEU A 1 298 ? 94.228 43.335 -3.111 1.00 55.01 296 LEU A C 1
ATOM 2331 O O . LEU A 1 298 ? 93.714 43.518 -1.997 1.00 50.67 296 LEU A O 1
ATOM 2336 N N . LEU A 1 299 ? 95.280 42.543 -3.332 1.00 55.03 297 LEU A N 1
ATOM 2337 C CA . LEU A 1 299 ? 95.960 41.842 -2.280 1.00 51.81 297 LEU A CA 1
ATOM 2338 C C . LEU A 1 299 ? 97.213 42.612 -1.939 1.00 55.09 297 LEU A C 1
ATOM 2339 O O . LEU A 1 299 ? 97.988 42.946 -2.818 1.00 52.30 297 LEU A O 1
ATOM 2344 N N . VAL A 1 300 ? 97.368 42.911 -0.651 1.00 57.86 298 VAL A N 1
ATO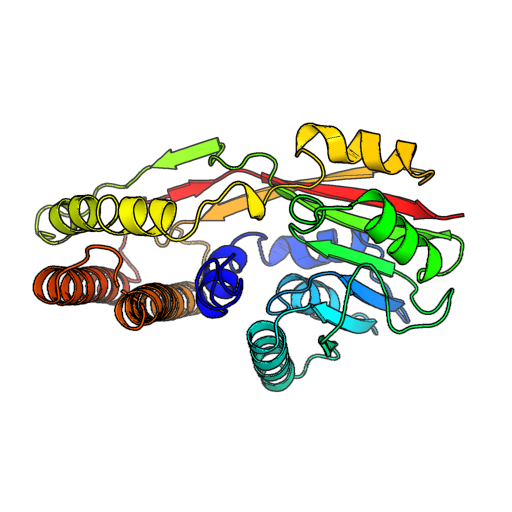M 2345 C CA . VAL A 1 300 ? 98.529 43.610 -0.117 1.00 51.04 298 VAL A CA 1
ATOM 2346 C C . VAL A 1 300 ? 99.158 42.709 0.948 1.00 55.06 298 VAL A C 1
ATOM 2347 O O . VAL A 1 300 ? 98.482 42.243 1.857 1.00 55.98 298 VAL A O 1
ATOM 2351 N N . THR A 1 301 ? 100.450 42.456 0.826 1.00 56.20 299 THR A N 1
ATOM 2352 C CA . THR A 1 301 ? 101.178 41.729 1.853 1.00 53.92 299 THR A CA 1
ATOM 2353 C C . THR A 1 301 ? 102.353 42.542 2.356 1.00 55.49 299 THR A C 1
ATOM 2354 O O . THR A 1 301 ? 102.903 43.354 1.635 1.00 60.33 299 THR A O 1
ATOM 2358 N N . GLY A 1 302 ? 102.732 42.294 3.603 1.00 58.36 300 GLY A N 1
ATOM 2359 C CA . GLY A 1 302 ? 103.917 42.871 4.191 1.00 55.87 300 GLY A CA 1
ATOM 2360 C C . GLY A 1 302 ? 104.421 41.958 5.282 1.00 59.72 300 GLY A C 1
ATOM 2361 O O . GLY A 1 302 ? 103.665 41.146 5.852 1.00 58.31 300 GLY A O 1
ATOM 2362 N N . ILE A 1 303 ? 105.713 42.090 5.548 1.00 60.32 301 ILE A N 1
ATOM 2363 C CA . ILE A 1 303 ? 106.410 41.346 6.582 1.00 59.57 301 ILE A CA 1
ATOM 2364 C C . ILE A 1 303 ? 106.503 42.198 7.847 1.00 60.33 301 ILE A C 1
ATOM 2365 O O . ILE A 1 303 ? 106.775 43.399 7.800 1.00 55.47 301 ILE A O 1
ATOM 2370 N N . CYS A 1 304 ? 106.241 41.559 8.978 1.00 63.45 302 CYS A N 1
ATOM 2371 C CA . CYS A 1 304 ? 106.388 42.179 10.293 1.00 63.73 302 CYS A CA 1
ATOM 2372 C C . CYS A 1 304 ? 107.779 41.909 10.882 1.00 62.39 302 CYS A C 1
ATOM 2373 O O . CYS A 1 304 ? 108.284 40.801 10.744 1.00 69.70 302 CYS A O 1
ATOM 2376 N N . ASN A 1 305 ? 108.382 42.911 11.536 1.00 78.88 303 ASN A N 1
ATOM 2377 C CA . ASN A 1 305 ? 109.532 42.710 12.476 1.00 80.41 303 ASN A CA 1
ATOM 2378 C C . ASN A 1 305 ? 109.133 42.680 13.958 1.00 73.59 303 ASN A C 1
ATOM 2379 O O . ASN A 1 305 ? 109.903 42.218 14.817 1.00 78.07 303 ASN A O 1
#

B-factor: mean 68.65, std 16.89, range [42.67, 142.8]

Foldseek 3Di:
DDDCCFAPAPLLNCCLVLLFFFDPVCLVVVLVVQPNAAPFEEEEEQCQLPSVVCSNQVDPHHYAYEYEHQDPNSQVNNCVVCVVVVTRYHYDHDDLLDDPDAFQQGQGYEYEQQLQFDLCNLSSVVSSLRRHHAFHKYKYKHALDPAFPDFDQFDFDPVDPLSVVLVVLVVVVVVLSCVVPPPVNRRNGAPSVCVQVVCVVSVFAPKDKDKGKGKDDLQDPVDDLVSLLSSLVSQLVRVLSNLVSCVVPPRDADPVSSVSNNVSSVSVSVVCNVCSPPPPRPRMTIDIMMMIMGTHD

Sequence (297 aa):
IKKWSVYFQNPEFLERTRMFLIQKELYPLVRNWCGVKDNVRLLDVGCGTGYFTRLLVSGDEDVSAVGIDMEEPFIEYAREKAEELGLPAEFIIGDALALPFEDNTFDIVTSHTFLTSVPDPEKAMSEMKRVVKPGGIISSVTAMNFMPACNNEGEYPEECTWVEDLKKEYMKIYTKYFSADPLETRIKGVKCSDVPKFFTGQGLKDVSLYPIGKVFTLSNAAVSDEDKLRYIELFYASEIKKLDAFMELDIGITEEDAERFRSLIGQKCKWLRDHLHDNYAWEWQGGANLLVTGICN

Nearest PDB structures (foldseek):
  6uak-assembly1_A-2  TM=1.003E+00  e=2.692E-65  Lachnospiraceae bacterium C6A11
  5wp5-assembly2_B  TM=5.961E-01  e=1.975E-16  Arabidopsis thaliana
  6p3n-assembly1_A-2  TM=5.543E-01  e=6.133E-13  Glaucium flavum
  6p3o-assembly1_A-2  TM=5.641E-01  e=6.133E-13  Glaucium flavum
  5f8e-assembly2_C  TM=6.400E-01  e=4.743E-11  Mycobacterium tuberculosis H37Rv

Secondary structure (DSSP, 8-state):
---IIIII--HHHHHHHHTTSS-GGGHHHHHHHTT--TTEEEEEET-TTTHHHHHHHSSSS-EEEEEEES-HHHHHHHHHHHHHHT--EEEEE--TTS-SS-TT-EEEEEEES-TTT-S-HHHHHHHHHHHEEEEEEEEEEEES-SS-SEEE-----TT--HHHHHHHHHHHHHHHHHHHS-GGGT--S--GGGHHHHHHHTT-EEEEEEEEEEEE-TT-TTS-HHHHHHHHHHHHHHHHHHHHHHHT---S--HHHHHHHHHHHHHHHHHHHHTSS------EEEEEEEEEEEE--